Protein AF-Q6ATZ0-F1 (afdb_monomer)

InterPro domains:
  IPR002925 Dienelactone hydrolase [PF01738] (76-285)
  IPR029058 Alpha/Beta hydrolase fold [G3DSA:3.40.50.1820] (69-285)
  IPR029058 Alpha/Beta hydrolase fold [SSF53474] (69-285)

pLDDT: mean 86.51, std 21.15, range [33.97, 98.88]

Nearest PDB structures (foldseek):
  6sbn-assembly1_A  TM=6.209E-01  e=1.182E-07  Halopseudomonas aestusnigri
  6scd-assembly2_B  TM=6.614E-01  e=5.678E-07  Halopseudomonas aestusnigri
  7ecb-assembly1_A  TM=5.964E-01  e=9.288E-08  uncultured bacterium
  7ec8-assembly2_B  TM=5.639E-01  e=2.923E-07  uncultured bacterium
  7vpb-assembly1_B  TM=5.726E-01  e=1.171E-06  unclassified Marinobacter

Organism: Oryza sativa subsp. japonica (NCBI:txid39947)

Structure (mmCIF, N/CA/C/O backbone):
data_AF-Q6ATZ0-F1
#
_entry.id   AF-Q6ATZ0-F1
#
loop_
_atom_site.group_PDB
_atom_site.id
_atom_site.type_symbol
_atom_site.label_atom_id
_atom_site.label_alt_id
_atom_site.label_comp_id
_atom_site.label_asym_id
_atom_site.label_entity_id
_atom_site.label_seq_id
_atom_site.pdbx_PDB_ins_code
_atom_site.Cartn_x
_atom_site.Cartn_y
_atom_site.Cartn_z
_atom_site.occupancy
_atom_site.B_iso_or_equiv
_atom_site.auth_seq_id
_atom_site.auth_comp_id
_atom_site.auth_asym_id
_atom_site.auth_atom_id
_atom_site.pdbx_PDB_model_num
ATOM 1 N N . MET A 1 1 ? 23.023 13.890 37.458 1.00 42.91 1 MET A N 1
ATOM 2 C CA . MET A 1 1 ? 22.476 12.530 37.257 1.00 42.91 1 MET A CA 1
ATOM 3 C C . MET A 1 1 ? 22.015 12.477 35.811 1.00 42.91 1 MET A C 1
ATOM 5 O O . MET A 1 1 ? 21.087 13.188 35.472 1.00 42.91 1 MET A O 1
ATOM 9 N N . LEU A 1 2 ? 22.885 12.044 34.894 1.00 36.59 2 LEU A N 1
ATOM 10 C CA . LEU A 1 2 ? 22.946 10.661 34.392 1.00 36.59 2 LEU A CA 1
ATOM 11 C C . LEU A 1 2 ? 21.581 10.199 33.847 1.00 36.59 2 LEU A C 1
ATOM 13 O O . LEU A 1 2 ? 20.639 10.163 34.617 1.00 36.59 2 LEU A O 1
ATOM 17 N N . VAL A 1 3 ? 21.394 9.748 32.607 1.00 34.06 3 VAL A N 1
ATOM 18 C CA . VAL A 1 3 ? 22.249 9.502 31.431 1.00 34.06 3 VAL A CA 1
ATOM 19 C C . VAL A 1 3 ? 21.317 8.803 30.407 1.00 34.06 3 VAL A C 1
ATOM 21 O O . VAL A 1 3 ? 20.322 8.215 30.826 1.00 34.06 3 VAL A O 1
ATOM 24 N N . ARG A 1 4 ? 21.711 8.768 29.120 1.00 36.56 4 ARG A N 1
ATOM 25 C CA . ARG A 1 4 ? 21.215 7.878 28.031 1.00 36.56 4 ARG A CA 1
ATOM 26 C C . ARG A 1 4 ? 19.850 8.234 27.410 1.00 36.56 4 ARG A C 1
ATOM 28 O O . ARG A 1 4 ? 18.935 8.634 28.102 1.00 36.56 4 ARG A O 1
ATOM 35 N N . CYS A 1 5 ? 19.630 8.077 26.106 1.00 37.62 5 CYS A N 1
ATOM 36 C CA . CYS A 1 5 ? 20.401 7.369 25.083 1.00 37.62 5 CYS A CA 1
ATOM 37 C C . CYS A 1 5 ? 20.018 7.909 23.698 1.00 37.62 5 CYS A C 1
ATOM 39 O O . CYS A 1 5 ? 18.834 8.060 23.411 1.00 37.62 5 CYS A O 1
ATOM 41 N N . LEU A 1 6 ? 21.018 8.136 22.842 1.00 34.84 6 LEU A N 1
ATOM 42 C CA . LEU A 1 6 ? 20.832 8.210 21.396 1.00 34.84 6 LEU A CA 1
ATOM 43 C C . LEU A 1 6 ? 20.387 6.834 20.878 1.00 34.84 6 LEU A C 1
ATOM 45 O O . LEU A 1 6 ? 21.006 5.828 21.228 1.00 34.84 6 LEU A O 1
ATOM 49 N N . LEU A 1 7 ? 19.378 6.801 20.007 1.00 38.34 7 LEU A N 1
ATOM 50 C CA . LEU A 1 7 ? 19.129 5.670 19.116 1.00 38.34 7 LEU A CA 1
ATOM 51 C C . LEU A 1 7 ? 19.449 6.123 17.688 1.00 38.34 7 LEU A C 1
ATOM 53 O O . LEU A 1 7 ? 18.803 7.011 17.138 1.00 38.34 7 LEU A O 1
ATOM 57 N N . VAL A 1 8 ? 20.506 5.535 17.135 1.00 39.41 8 VAL A N 1
ATOM 58 C CA . VAL A 1 8 ? 20.942 5.683 15.746 1.00 39.41 8 VAL A CA 1
ATOM 59 C C . VAL A 1 8 ? 20.087 4.749 14.891 1.00 39.41 8 VAL A C 1
ATOM 61 O O . VAL A 1 8 ? 20.048 3.546 15.144 1.00 39.41 8 VAL A O 1
ATOM 64 N N . VAL A 1 9 ? 19.407 5.303 13.887 1.00 41.12 9 VAL A N 1
ATOM 65 C CA . VAL A 1 9 ? 18.692 4.548 12.850 1.00 41.12 9 VAL A CA 1
ATOM 66 C C . VAL A 1 9 ? 19.713 4.090 11.808 1.00 41.12 9 VAL A C 1
ATOM 68 O O . VAL A 1 9 ? 20.321 4.912 11.126 1.00 41.12 9 VAL A O 1
ATOM 71 N N . ALA A 1 10 ? 19.912 2.778 11.696 1.00 36.34 10 ALA A N 1
ATOM 72 C CA . ALA A 1 10 ? 20.643 2.158 10.597 1.00 36.34 10 ALA A CA 1
ATOM 73 C C . ALA A 1 10 ? 19.653 1.841 9.465 1.00 36.34 10 ALA A C 1
ATOM 75 O O . ALA A 1 10 ? 18.786 0.983 9.623 1.00 36.34 10 ALA A O 1
ATOM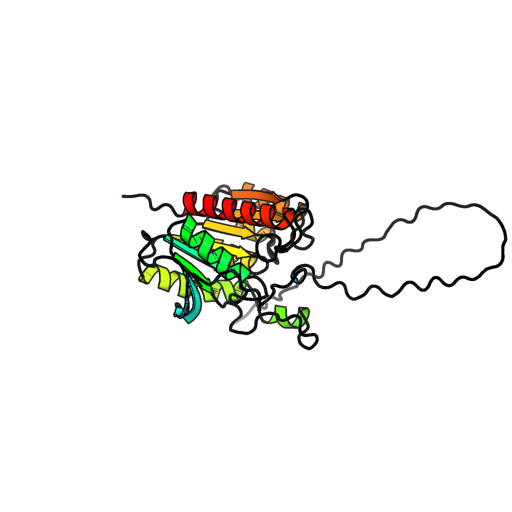 76 N N . LEU A 1 11 ? 19.774 2.547 8.337 1.00 39.78 11 LEU A N 1
ATOM 77 C CA . LEU A 1 11 ? 19.071 2.220 7.097 1.00 39.78 11 LEU A CA 1
ATOM 78 C C . LEU A 1 11 ? 19.867 1.143 6.346 1.00 39.78 11 LEU A C 1
ATOM 80 O O . LEU A 1 11 ? 21.070 1.287 6.123 1.00 39.78 11 LEU A O 1
ATOM 84 N N . ALA A 1 12 ? 19.185 0.062 5.980 1.00 38.03 12 ALA A N 1
ATOM 85 C CA . ALA A 1 12 ? 19.738 -1.070 5.257 1.00 38.03 12 ALA A CA 1
ATOM 86 C C . ALA A 1 12 ? 20.085 -0.704 3.804 1.00 38.03 12 ALA A C 1
ATOM 88 O O . ALA A 1 12 ? 19.237 -0.227 3.055 1.00 38.03 12 ALA A O 1
ATOM 89 N N . ALA A 1 13 ? 21.318 -1.005 3.395 1.00 36.94 13 ALA A N 1
ATOM 90 C CA . ALA A 1 13 ? 21.697 -1.153 1.997 1.00 36.94 13 ALA A CA 1
ATOM 91 C C . ALA A 1 13 ? 21.810 -2.656 1.703 1.00 36.94 13 ALA A C 1
ATOM 93 O O . ALA A 1 13 ? 22.797 -3.293 2.070 1.00 36.94 13 ALA A O 1
ATOM 94 N N . VAL A 1 14 ? 20.790 -3.233 1.068 1.00 38.25 14 VAL A N 1
ATOM 95 C CA . VAL A 1 14 ? 20.878 -4.565 0.455 1.00 38.25 14 VAL A CA 1
ATOM 96 C C . VAL A 1 14 ? 21.073 -4.349 -1.040 1.00 38.25 14 VAL A C 1
ATOM 98 O O . VAL A 1 14 ? 20.122 -4.121 -1.779 1.00 38.25 14 VAL A O 1
ATOM 101 N N . VAL A 1 15 ? 22.331 -4.386 -1.479 1.00 39.38 15 VAL A N 1
ATOM 102 C CA . VAL A 1 15 ? 22.685 -4.511 -2.897 1.00 39.38 15 VAL A CA 1
ATOM 103 C C . VAL A 1 15 ? 22.732 -6.003 -3.207 1.00 39.38 15 VAL A C 1
ATOM 105 O O . VAL A 1 15 ? 23.629 -6.714 -2.754 1.00 39.38 15 VAL A O 1
ATOM 108 N N . ALA A 1 16 ? 21.742 -6.490 -3.952 1.00 39.41 16 ALA A N 1
ATOM 109 C CA . ALA A 1 16 ? 21.724 -7.851 -4.464 1.00 39.41 16 ALA A CA 1
ATOM 110 C C . ALA A 1 16 ? 22.787 -8.007 -5.566 1.00 39.41 16 ALA A C 1
ATOM 112 O O . ALA A 1 16 ? 22.701 -7.403 -6.634 1.00 39.41 16 ALA A O 1
ATOM 113 N N . ALA A 1 17 ? 23.797 -8.834 -5.299 1.00 36.03 17 ALA A N 1
ATOM 114 C CA . ALA A 1 17 ? 24.760 -9.291 -6.288 1.00 36.03 17 ALA A CA 1
ATOM 115 C C . ALA A 1 17 ? 24.149 -10.439 -7.108 1.00 36.03 17 ALA A C 1
ATOM 117 O O . ALA A 1 17 ? 24.046 -11.566 -6.627 1.00 36.03 17 ALA A O 1
ATOM 118 N N . ALA A 1 18 ? 23.771 -10.170 -8.358 1.00 40.91 18 ALA A N 1
ATOM 119 C CA . ALA A 1 18 ? 23.463 -11.205 -9.342 1.00 40.91 18 ALA A CA 1
ATOM 120 C C . ALA A 1 18 ? 24.694 -11.441 -10.232 1.00 40.91 18 ALA A C 1
ATOM 122 O O . ALA A 1 18 ? 24.890 -10.786 -11.253 1.00 40.91 18 ALA A O 1
ATOM 123 N N . ALA A 1 19 ? 25.553 -12.379 -9.826 1.00 42.28 19 ALA A N 1
ATOM 124 C CA . ALA A 1 19 ? 26.619 -12.905 -10.672 1.00 42.28 19 ALA A CA 1
ATOM 125 C C . ALA A 1 19 ? 26.037 -13.974 -11.613 1.00 42.28 19 ALA A C 1
ATOM 127 O O . ALA A 1 19 ? 25.757 -15.103 -11.204 1.00 42.28 19 ALA A O 1
ATOM 128 N N . GLY A 1 20 ? 25.846 -13.607 -12.881 1.00 39.12 20 GLY A N 1
ATOM 129 C CA . GLY A 1 20 ? 25.493 -14.535 -13.951 1.00 39.12 20 GLY A CA 1
ATOM 130 C C . GLY A 1 20 ? 26.618 -15.540 -14.208 1.00 39.12 20 GLY A C 1
ATOM 131 O O . GLY A 1 20 ? 27.759 -15.169 -14.482 1.00 39.12 20 GLY A O 1
ATOM 132 N N . ARG A 1 21 ? 26.285 -16.831 -14.126 1.00 38.22 21 ARG A N 1
ATOM 133 C CA . ARG A 1 21 ? 27.141 -17.948 -14.539 1.00 38.22 21 ARG A CA 1
ATOM 134 C C . ARG A 1 21 ? 27.220 -17.976 -16.069 1.00 38.22 21 ARG A C 1
ATOM 136 O O . ARG A 1 21 ? 26.228 -18.301 -16.714 1.00 38.22 21 ARG A O 1
ATOM 143 N N . LEU A 1 22 ? 28.390 -17.697 -16.646 1.00 38.16 22 LEU A N 1
ATOM 144 C CA . LEU A 1 22 ? 28.695 -18.098 -18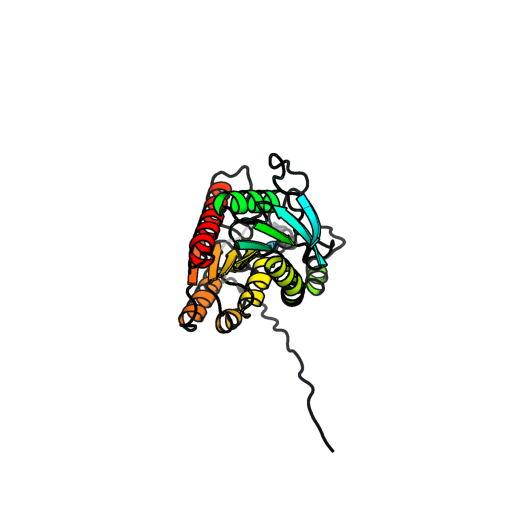.022 1.00 38.16 22 LEU A CA 1
ATOM 145 C C . LEU A 1 22 ? 29.304 -19.503 -18.009 1.00 38.16 22 LEU A C 1
ATOM 147 O O . LEU A 1 22 ? 30.339 -19.747 -17.388 1.00 38.16 22 LEU A O 1
ATOM 151 N N . ALA A 1 23 ? 28.631 -20.420 -18.698 1.00 43.09 23 ALA A N 1
ATOM 152 C CA . ALA A 1 23 ? 29.114 -21.759 -18.977 1.00 43.09 23 ALA A CA 1
ATOM 153 C C . ALA A 1 23 ? 30.332 -21.709 -19.916 1.00 43.09 23 ALA A C 1
ATOM 155 O O . ALA A 1 23 ? 30.350 -20.988 -20.913 1.00 43.09 23 ALA A O 1
ATOM 156 N N . LEU A 1 24 ? 31.348 -22.500 -19.571 1.00 33.97 24 LEU A N 1
ATOM 157 C CA . LEU A 1 24 ? 32.542 -22.752 -20.367 1.00 33.97 24 LEU A CA 1
ATOM 158 C C . LEU A 1 24 ? 32.201 -23.682 -21.538 1.00 33.97 24 LEU A C 1
ATOM 160 O O . LEU A 1 24 ? 31.756 -24.805 -21.318 1.00 33.97 24 LEU A O 1
ATOM 164 N N . ALA A 1 25 ? 32.510 -23.256 -22.761 1.00 40.47 25 ALA A N 1
ATOM 165 C CA . ALA A 1 25 ? 32.714 -24.146 -23.898 1.00 40.47 25 ALA A CA 1
ATOM 166 C C . ALA A 1 25 ? 34.023 -23.748 -24.600 1.00 40.47 25 ALA A C 1
ATOM 168 O O . ALA A 1 25 ? 34.181 -22.619 -25.063 1.00 40.47 25 ALA A O 1
ATOM 169 N N . LYS A 1 26 ? 34.985 -24.675 -24.611 1.00 35.84 26 LYS A N 1
ATOM 170 C CA . LYS A 1 26 ? 36.197 -24.647 -25.440 1.00 35.84 26 LYS A CA 1
ATOM 171 C C . LYS A 1 26 ? 35.850 -25.277 -26.787 1.00 35.84 26 LYS A C 1
ATOM 173 O O . LYS A 1 26 ? 35.399 -26.413 -26.765 1.00 35.84 26 LYS A O 1
ATOM 178 N N . GLU A 1 27 ? 36.186 -24.629 -27.903 1.00 37.84 27 GLU A N 1
ATOM 179 C CA . GLU A 1 27 ? 36.942 -25.283 -28.985 1.00 37.84 27 GLU A CA 1
ATOM 180 C C . GLU A 1 27 ? 37.500 -24.306 -30.034 1.00 37.84 27 GLU A C 1
ATOM 182 O O . GLU A 1 27 ? 36.978 -23.220 -30.267 1.00 37.84 27 GLU A O 1
ATOM 187 N N . ASN A 1 28 ? 38.631 -24.731 -30.602 1.00 36.12 28 ASN A N 1
ATOM 188 C CA . ASN A 1 28 ? 39.526 -24.078 -31.558 1.00 36.12 28 ASN A CA 1
ATOM 189 C C . ASN A 1 28 ? 38.872 -23.716 -32.904 1.00 36.12 28 ASN A C 1
ATOM 191 O O . ASN A 1 28 ? 38.191 -24.553 -33.483 1.00 36.12 28 ASN A O 1
ATOM 195 N N . ASN A 1 29 ? 39.241 -22.581 -33.512 1.00 43.19 29 ASN A N 1
ATOM 196 C CA . ASN A 1 29 ? 40.199 -22.515 -34.636 1.00 43.19 29 ASN A CA 1
ATOM 197 C C . ASN A 1 29 ? 40.281 -21.103 -35.243 1.00 43.19 29 ASN A C 1
ATOM 199 O O . ASN A 1 29 ? 39.363 -20.298 -35.135 1.00 43.19 29 ASN A O 1
ATOM 203 N N . GLY A 1 30 ? 41.432 -20.808 -35.850 1.00 36.44 30 GLY A N 1
ATOM 204 C CA . GLY A 1 30 ? 41.875 -19.474 -36.253 1.00 36.44 30 GLY A CA 1
ATOM 205 C C . GLY A 1 30 ? 40.999 -18.732 -37.267 1.00 36.44 30 GLY A C 1
ATOM 206 O O . GLY A 1 30 ? 40.354 -19.319 -38.127 1.00 36.44 30 GLY A O 1
ATOM 207 N N . GLY A 1 31 ? 41.056 -17.402 -37.213 1.00 38.25 31 GLY A N 1
ATOM 208 C CA . GLY A 1 31 ? 40.428 -16.543 -38.214 1.00 38.25 31 GLY A CA 1
ATOM 209 C C . GLY A 1 31 ? 40.390 -15.084 -37.781 1.00 38.25 31 GLY A C 1
ATOM 210 O O . GLY A 1 31 ? 39.831 -14.748 -36.747 1.00 38.25 31 GLY A O 1
ATOM 211 N N . ARG A 1 32 ? 41.025 -14.213 -38.564 1.00 34.66 32 ARG A N 1
ATOM 212 C CA . ARG A 1 32 ? 41.116 -12.759 -38.359 1.00 34.66 32 ARG A CA 1
ATOM 213 C C . ARG A 1 32 ? 39.724 -12.114 -38.352 1.00 34.66 32 ARG A C 1
ATOM 215 O O . ARG A 1 32 ? 38.930 -12.393 -39.241 1.00 34.66 32 ARG A O 1
ATOM 222 N N . GLY A 1 33 ? 39.486 -11.171 -37.440 1.00 39.16 33 GLY A N 1
ATOM 223 C CA . GLY A 1 33 ? 38.319 -10.283 -37.499 1.00 39.16 33 GLY A CA 1
ATOM 224 C C . GLY A 1 33 ? 37.959 -9.684 -36.144 1.00 39.16 33 GLY A C 1
ATOM 225 O O . GLY A 1 33 ? 37.121 -10.220 -35.429 1.00 39.16 33 GLY A O 1
ATOM 226 N N . ARG A 1 34 ? 38.599 -8.570 -35.771 1.00 34.47 34 ARG A N 1
ATOM 227 C CA . ARG A 1 34 ? 38.276 -7.813 -34.554 1.00 34.47 34 ARG A CA 1
ATOM 228 C C . ARG A 1 34 ? 36.980 -7.0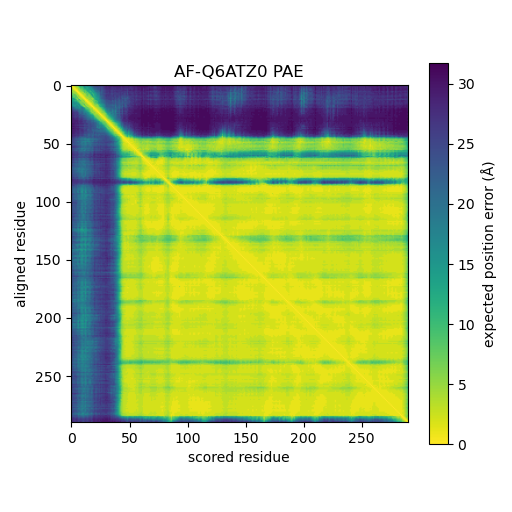26 -34.776 1.00 34.47 34 ARG A C 1
ATOM 230 O O . ARG A 1 34 ? 37.033 -5.869 -35.172 1.00 34.47 34 ARG A O 1
ATOM 237 N N . TRP A 1 35 ? 35.834 -7.641 -34.509 1.00 37.41 35 TRP A N 1
ATOM 238 C CA . TRP A 1 35 ? 34.573 -6.920 -34.341 1.00 37.41 35 TRP A CA 1
ATOM 239 C C . TRP A 1 35 ? 34.435 -6.532 -32.867 1.00 37.41 35 TRP A C 1
ATOM 241 O O . TRP A 1 35 ? 34.138 -7.369 -32.017 1.00 37.41 35 TRP A O 1
ATOM 251 N N . GLN A 1 36 ? 34.708 -5.265 -32.544 1.00 41.75 36 GLN A N 1
ATOM 252 C CA . GLN A 1 36 ? 34.272 -4.690 -31.272 1.00 41.75 36 GLN A CA 1
ATOM 253 C C . GLN A 1 36 ? 32.752 -4.549 -31.335 1.00 41.75 36 GLN A C 1
ATOM 255 O O . GLN A 1 36 ? 32.232 -3.641 -31.979 1.00 41.75 36 GLN A O 1
ATOM 260 N N . VAL A 1 37 ? 32.043 -5.474 -30.688 1.00 44.84 37 VAL A N 1
ATOM 261 C CA . VAL A 1 37 ? 30.613 -5.328 -30.426 1.00 44.84 37 VAL A CA 1
ATOM 262 C C . VAL A 1 37 ? 30.474 -4.193 -29.417 1.00 44.84 37 VAL A C 1
ATOM 264 O O . VAL A 1 37 ? 30.828 -4.333 -28.247 1.00 44.84 37 VAL A O 1
ATOM 267 N N . TYR A 1 38 ? 30.042 -3.035 -29.902 1.00 39.72 38 TYR A N 1
ATOM 268 C CA . TYR A 1 38 ? 29.705 -1.895 -29.065 1.00 39.72 38 TYR A CA 1
ATOM 269 C C . TYR A 1 38 ? 28.370 -2.217 -28.385 1.00 39.72 38 TYR A C 1
ATOM 271 O O . TYR A 1 38 ? 27.308 -1.996 -28.961 1.00 39.72 38 TYR A O 1
ATOM 279 N N . SER A 1 39 ? 28.412 -2.807 -27.191 1.00 41.47 39 SER A N 1
ATOM 280 C CA . SER A 1 39 ? 27.220 -2.871 -26.345 1.00 41.47 39 SER A CA 1
ATOM 281 C C . SER A 1 39 ? 26.939 -1.454 -25.844 1.00 41.47 39 SER A C 1
ATOM 283 O O . SER A 1 39 ? 27.809 -0.886 -25.177 1.00 41.47 39 SER A O 1
ATOM 285 N N . PRO A 1 40 ? 25.779 -0.847 -26.151 1.00 45.34 40 PRO A N 1
ATOM 286 C CA . PRO A 1 40 ? 25.406 0.401 -25.505 1.00 45.34 40 PRO A CA 1
ATOM 287 C C . PRO A 1 40 ? 25.361 0.158 -23.991 1.00 45.34 40 PRO A C 1
ATOM 289 O O . PRO A 1 40 ? 24.877 -0.883 -23.541 1.00 45.34 40 PRO A O 1
ATOM 292 N N . ALA A 1 41 ? 25.909 1.091 -23.208 1.00 41.44 41 ALA A N 1
ATOM 293 C CA . ALA A 1 41 ? 25.747 1.069 -21.759 1.00 41.44 41 ALA A CA 1
ATOM 294 C C . ALA A 1 41 ? 24.245 0.942 -21.437 1.00 41.44 41 ALA A C 1
ATOM 296 O O . ALA A 1 41 ? 23.444 1.582 -22.128 1.00 41.44 41 ALA A O 1
ATOM 297 N N . PRO A 1 42 ? 23.843 0.126 -20.445 1.00 40.38 42 PRO A N 1
ATOM 298 C CA . PRO A 1 42 ? 22.442 0.039 -20.064 1.00 40.38 42 PRO A CA 1
ATOM 299 C C . PRO A 1 42 ? 21.954 1.452 -19.737 1.00 40.38 42 PRO A C 1
ATOM 301 O O . PRO A 1 42 ? 22.537 2.135 -18.893 1.00 40.38 42 PRO A O 1
ATOM 304 N N . SER A 1 43 ? 20.921 1.913 -20.449 1.00 42.81 43 SER A N 1
ATOM 305 C CA . SER A 1 43 ? 20.199 3.127 -20.072 1.00 42.81 43 SER A CA 1
ATOM 306 C C . SER A 1 43 ? 19.812 3.002 -18.598 1.00 42.81 43 SER A C 1
ATOM 308 O O . SER A 1 43 ? 19.431 1.891 -18.210 1.00 42.81 43 SER A O 1
ATOM 310 N N . PRO A 1 44 ? 19.879 4.073 -17.786 1.00 55.22 44 PRO A N 1
ATOM 311 C CA . PRO A 1 44 ? 19.414 4.018 -16.405 1.00 55.22 44 PRO A CA 1
ATOM 312 C C . PRO A 1 44 ? 18.012 3.409 -16.403 1.00 55.22 44 PRO A C 1
ATOM 314 O O . PRO A 1 44 ? 17.098 3.969 -17.013 1.00 55.22 44 PRO A O 1
ATOM 317 N N . GLN A 1 45 ? 17.867 2.205 -15.844 1.00 65.38 45 GLN A N 1
ATOM 318 C CA . GLN A 1 45 ? 16.572 1.541 -15.806 1.00 65.38 45 GLN A CA 1
ATOM 319 C C . GLN A 1 45 ? 15.668 2.414 -14.945 1.00 65.38 45 GLN A C 1
ATOM 321 O O . GLN A 1 45 ? 15.968 2.667 -13.779 1.00 65.38 45 GLN A O 1
ATOM 326 N N . LYS A 1 46 ? 14.604 2.938 -15.558 1.00 79.38 46 LYS A N 1
ATOM 327 C CA . LYS A 1 46 ? 13.598 3.730 -14.861 1.00 79.38 46 LYS A CA 1
ATOM 328 C C . LYS A 1 46 ? 13.083 2.898 -13.684 1.00 79.38 46 LYS A C 1
ATOM 330 O O . LYS A 1 46 ? 12.812 1.713 -13.856 1.00 79.38 46 LYS A O 1
ATOM 335 N N . HIS A 1 47 ? 12.972 3.500 -12.502 1.00 87.94 47 HIS A N 1
ATOM 336 C CA . HIS A 1 47 ? 12.468 2.799 -11.323 1.00 87.94 47 HIS A CA 1
ATOM 337 C C . HIS A 1 47 ? 11.095 2.160 -11.641 1.00 87.94 47 HIS A C 1
ATOM 339 O O . HIS A 1 47 ? 10.228 2.881 -12.143 1.00 87.94 47 HIS A O 1
ATOM 345 N N . PRO A 1 48 ? 10.847 0.867 -11.346 1.00 88.62 48 PRO A N 1
ATOM 346 C CA . PRO A 1 48 ? 9.635 0.173 -11.806 1.00 88.62 48 PRO A CA 1
ATOM 347 C C . PRO A 1 48 ? 8.311 0.822 -11.360 1.00 88.62 48 PRO A C 1
ATOM 349 O O . PRO A 1 48 ? 7.328 0.823 -12.097 1.00 88.62 48 PRO A O 1
ATOM 352 N N . CYS A 1 49 ? 8.278 1.493 -10.199 1.00 92.44 49 CYS A N 1
ATOM 353 C CA . CYS A 1 49 ? 7.107 2.292 -9.795 1.00 92.44 49 CYS A CA 1
ATOM 354 C C . CYS A 1 49 ? 6.733 3.438 -10.754 1.00 92.44 49 CYS A C 1
ATOM 356 O O . CYS A 1 49 ? 5.647 3.996 -10.625 1.00 92.44 49 CYS A O 1
ATOM 358 N N . LEU A 1 50 ? 7.617 3.810 -11.680 1.00 93.56 50 LEU A N 1
ATOM 359 C CA . LEU A 1 50 ? 7.428 4.891 -12.647 1.00 93.56 50 LEU A CA 1
ATOM 360 C C . LEU A 1 50 ? 7.091 4.362 -14.053 1.00 93.56 50 LEU A C 1
ATOM 362 O O . LEU A 1 50 ? 6.952 5.141 -14.998 1.00 93.56 50 LEU A O 1
ATOM 366 N N . GLU A 1 51 ? 6.984 3.045 -14.238 1.00 90.94 51 GLU A N 1
ATOM 367 C CA . GLU A 1 51 ? 6.621 2.436 -15.523 1.00 90.94 51 GLU A CA 1
ATOM 368 C C . GLU A 1 51 ? 5.161 2.696 -15.868 1.00 90.94 51 GLU A C 1
ATOM 370 O O . GLU A 1 51 ? 4.299 2.442 -15.040 1.00 90.94 51 GLU A O 1
ATOM 375 N N . ASN A 1 52 ? 4.863 3.154 -17.084 1.00 92.00 52 ASN A N 1
ATOM 376 C CA . ASN A 1 52 ? 3.510 3.529 -17.517 1.00 92.00 52 ASN A CA 1
ATOM 377 C C . ASN A 1 52 ? 2.879 4.664 -16.666 1.00 92.00 52 ASN A C 1
ATOM 379 O O . ASN A 1 52 ? 1.883 4.450 -15.972 1.00 92.00 52 ASN A O 1
ATOM 383 N N . PRO A 1 53 ? 3.467 5.880 -16.654 1.00 93.69 53 PRO A N 1
ATOM 384 C CA . PRO A 1 53 ? 2.878 7.032 -15.968 1.00 93.69 53 PRO A CA 1
ATOM 385 C C . PRO A 1 53 ? 1.450 7.321 -16.463 1.00 93.69 53 PRO A C 1
ATOM 387 O O . PRO A 1 53 ? 1.143 7.090 -17.637 1.00 93.69 53 PRO A O 1
ATOM 390 N N . PRO A 1 54 ? 0.559 7.854 -15.609 1.00 93.56 54 PRO A N 1
ATOM 391 C CA . PRO A 1 54 ? -0.777 8.230 -16.039 1.00 93.56 54 PRO A CA 1
ATOM 392 C C . PRO A 1 54 ? -0.713 9.345 -17.089 1.00 93.56 54 PRO A C 1
ATOM 394 O O . PRO A 1 54 ? 0.022 10.322 -16.950 1.00 93.56 54 PRO A O 1
ATOM 397 N N . ASN A 1 55 ? -1.549 9.243 -18.122 1.00 92.31 55 ASN A N 1
ATOM 398 C CA . ASN A 1 55 ? -1.779 10.360 -19.025 1.00 92.31 55 ASN A CA 1
ATOM 399 C C . ASN A 1 55 ? -2.661 11.401 -18.315 1.00 92.31 55 ASN A C 1
ATOM 401 O O . ASN A 1 55 ? -3.878 11.248 -18.226 1.00 92.31 55 ASN A O 1
ATOM 405 N N . MET A 1 56 ? -2.043 12.479 -17.829 1.00 92.31 56 MET A N 1
ATOM 406 C CA . MET A 1 56 ? -2.729 13.559 -17.104 1.00 92.31 56 MET A CA 1
ATOM 407 C C . MET A 1 56 ? -3.700 14.375 -17.977 1.00 92.31 56 MET A C 1
ATOM 409 O O . MET A 1 56 ? -4.463 15.177 -17.451 1.00 92.31 56 MET A O 1
ATOM 413 N N . THR A 1 57 ? -3.692 14.160 -19.297 1.00 90.00 57 THR A N 1
ATOM 414 C CA . THR A 1 57 ? -4.612 14.781 -20.268 1.00 90.00 57 THR A CA 1
ATOM 415 C C . THR A 1 57 ? -5.666 13.804 -20.803 1.00 90.00 57 THR A C 1
ATOM 417 O O . THR A 1 57 ? -6.445 14.150 -21.690 1.00 90.00 57 THR A O 1
ATOM 420 N N . GLU A 1 58 ? -5.694 12.568 -20.292 1.00 88.88 58 GLU A N 1
ATOM 421 C CA . GLU A 1 58 ? -6.644 11.539 -20.715 1.00 88.88 58 GLU A CA 1
ATOM 422 C C . GLU A 1 58 ? -8.082 11.951 -20.384 1.00 88.88 58 GLU A C 1
ATOM 424 O O . GLU A 1 58 ? -8.434 12.146 -19.221 1.00 88.88 58 GLU A O 1
ATOM 429 N N . ASN A 1 59 ? -8.939 12.024 -21.405 1.00 85.38 59 ASN A N 1
ATOM 430 C CA . ASN A 1 59 ? -10.372 12.177 -21.193 1.00 85.38 59 ASN A CA 1
ATOM 431 C C . ASN A 1 59 ? -10.982 10.820 -20.823 1.00 85.38 59 ASN A C 1
ATOM 433 O O . ASN A 1 59 ? -11.145 9.934 -21.662 1.00 85.38 59 ASN A O 1
ATOM 437 N N . THR A 1 60 ? -11.349 10.673 -19.557 1.00 82.62 60 THR A N 1
ATOM 438 C CA . THR A 1 60 ? -11.908 9.442 -18.996 1.00 82.62 60 THR A CA 1
ATOM 439 C C . THR A 1 60 ? -13.422 9.301 -19.158 1.00 82.62 60 THR A C 1
ATOM 441 O O . THR A 1 60 ? -13.967 8.277 -18.729 1.00 82.62 60 THR A O 1
ATOM 444 N N . GLY A 1 61 ? -14.088 10.254 -19.822 1.00 79.69 61 GLY A N 1
ATOM 445 C CA . GLY A 1 61 ? -15.547 10.312 -19.966 1.00 79.69 61 GLY A CA 1
ATOM 446 C C . GLY A 1 61 ? -16.240 11.216 -18.940 1.00 79.69 61 GLY A C 1
ATOM 447 O O . GLY A 1 61 ? -17.453 11.119 -18.784 1.00 79.69 61 GLY A O 1
ATOM 448 N N . GLY A 1 62 ? -15.477 12.082 -18.267 1.00 86.31 62 GLY A N 1
ATOM 449 C CA . GLY A 1 62 ? -15.948 12.950 -17.189 1.00 86.31 62 GLY A CA 1
ATOM 450 C C . GLY A 1 62 ? -15.688 12.376 -15.795 1.00 86.31 62 GLY A C 1
ATOM 451 O O . GLY A 1 62 ? -15.426 11.185 -15.629 1.00 86.31 62 GLY A O 1
ATOM 452 N N . GLU A 1 63 ? -15.747 13.262 -14.808 1.00 92.31 63 GLU A N 1
ATOM 453 C CA . GLU A 1 63 ? -15.645 12.967 -13.378 1.00 92.31 63 GLU A CA 1
ATOM 454 C C . GLU A 1 63 ? -17.055 13.058 -12.776 1.00 92.31 63 GLU A C 1
ATOM 456 O O . GLU A 1 63 ? -17.788 14.004 -13.070 1.00 92.31 63 GLU A O 1
ATOM 461 N N . ALA A 1 64 ? -17.471 12.059 -11.991 1.00 94.69 64 ALA A N 1
ATOM 462 C CA . ALA A 1 64 ? -18.774 12.084 -11.312 1.00 94.69 64 ALA A CA 1
ATOM 463 C C . ALA A 1 64 ? -18.737 12.848 -9.978 1.00 94.69 64 ALA A C 1
ATOM 465 O O . ALA A 1 64 ? -19.786 13.212 -9.444 1.00 94.69 64 ALA A O 1
ATOM 466 N N . GLY A 1 65 ? -17.539 13.022 -9.424 1.00 95.31 65 GLY A N 1
ATOM 467 C CA . GLY A 1 65 ? -17.265 13.767 -8.207 1.00 95.31 65 GLY A CA 1
ATOM 468 C C . GLY A 1 65 ? -16.645 15.134 -8.470 1.00 95.31 65 GLY A C 1
ATOM 469 O O . GLY A 1 65 ? -16.485 15.560 -9.609 1.00 95.31 65 GLY A O 1
ATOM 470 N N . ASP A 1 66 ? -16.238 15.789 -7.387 1.00 96.25 66 ASP A N 1
ATOM 471 C CA . ASP A 1 66 ? -15.673 17.135 -7.396 1.00 96.25 66 ASP A CA 1
ATOM 472 C C . ASP A 1 66 ? -14.405 17.211 -6.541 1.00 96.25 66 ASP A C 1
ATOM 474 O O . ASP A 1 66 ? -14.209 16.443 -5.592 1.00 96.25 66 ASP A O 1
ATOM 478 N N . VAL A 1 67 ? -13.546 18.190 -6.832 1.00 96.81 67 VAL A N 1
ATOM 479 C CA . VAL A 1 67 ? -12.447 18.546 -5.928 1.00 96.81 67 VAL A CA 1
ATOM 480 C C . VAL A 1 67 ? -13.003 19.373 -4.770 1.00 96.81 67 VAL A C 1
ATOM 482 O O . VAL A 1 67 ? -13.551 20.455 -4.962 1.00 96.81 67 VAL A O 1
ATOM 485 N N . VAL A 1 68 ? -12.845 18.863 -3.550 1.00 96.31 68 VAL A N 1
ATOM 486 C CA . VAL A 1 68 ? -13.207 19.538 -2.304 1.00 96.31 68 VAL A CA 1
ATOM 487 C C . VAL A 1 68 ? -11.950 20.048 -1.608 1.00 96.31 68 VAL A C 1
ATOM 489 O O . VAL A 1 68 ? -10.972 19.320 -1.430 1.00 96.31 68 VAL A O 1
ATOM 492 N N . HIS A 1 69 ? -11.979 21.308 -1.185 1.00 96.00 69 HIS A N 1
ATOM 493 C CA . HIS A 1 69 ? -10.850 21.944 -0.512 1.00 96.00 69 HIS A CA 1
ATOM 494 C C . HIS A 1 69 ? -11.017 21.893 1.011 1.00 96.00 69 HIS A C 1
ATOM 496 O O . HIS A 1 69 ? -12.107 22.117 1.539 1.00 96.00 69 HIS A O 1
ATOM 502 N N . GLY A 1 70 ? -9.923 21.618 1.727 1.00 93.44 70 GLY A N 1
ATOM 503 C CA . GLY A 1 70 ? -9.869 21.661 3.191 1.00 93.44 70 GLY A CA 1
ATOM 504 C C . GLY A 1 70 ? -10.618 20.532 3.906 1.00 93.44 70 GLY A C 1
ATOM 505 O O . GLY A 1 70 ? -10.877 20.640 5.107 1.00 93.44 70 GLY A O 1
ATOM 506 N N . TYR A 1 71 ? -10.964 19.439 3.220 1.00 94.62 71 TYR A N 1
ATOM 507 C CA . TYR A 1 71 ? -11.659 18.322 3.851 1.00 94.62 71 TYR A CA 1
ATOM 508 C C . TYR A 1 71 ? -10.693 17.525 4.729 1.00 94.62 71 TYR A C 1
ATOM 510 O O . TYR A 1 71 ? -9.740 16.925 4.242 1.00 94.62 71 TYR A O 1
ATOM 518 N N . GLY A 1 72 ? -10.873 17.605 6.051 1.00 95.44 72 GLY A N 1
ATOM 519 C CA . GLY A 1 72 ? -9.860 17.123 6.996 1.00 95.44 72 GLY A CA 1
ATOM 520 C C . GLY A 1 72 ? -8.523 17.864 6.889 1.00 95.44 72 GLY A C 1
ATOM 521 O O . GLY A 1 72 ? -7.496 17.304 7.247 1.00 95.44 72 GLY A O 1
ATOM 522 N N . GLY A 1 73 ? -8.518 19.097 6.366 1.00 96.56 73 GLY A N 1
ATOM 523 C CA . GLY A 1 73 ? -7.292 19.854 6.096 1.00 96.56 73 GLY A CA 1
ATOM 524 C C . GLY A 1 73 ? -6.590 19.498 4.781 1.00 96.56 73 GLY A C 1
ATOM 525 O O . GLY A 1 73 ? -5.516 20.030 4.522 1.00 96.56 73 GLY A O 1
ATOM 526 N N . LEU A 1 74 ? -7.187 18.642 3.946 1.00 97.75 74 LEU A N 1
ATOM 527 C CA . LEU A 1 74 ? -6.616 18.200 2.674 1.00 97.75 74 LEU A CA 1
ATOM 528 C C . LEU A 1 74 ? -7.461 18.668 1.488 1.00 97.75 74 LEU A C 1
ATOM 530 O O . LEU A 1 74 ? -8.679 18.838 1.585 1.00 97.75 74 LEU A O 1
ATOM 534 N N . GLU A 1 75 ? -6.813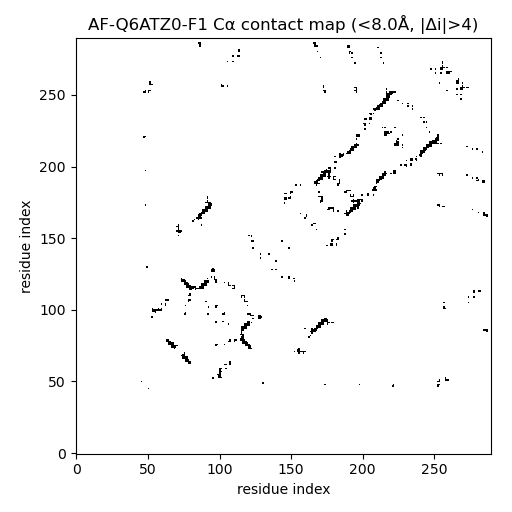 18.840 0.342 1.00 97.94 75 GLU A N 1
ATOM 535 C CA . GLU A 1 75 ? -7.514 18.810 -0.938 1.00 97.94 75 GLU A CA 1
ATOM 536 C C . GLU A 1 75 ? -7.859 17.355 -1.262 1.00 97.94 75 GLU A C 1
ATOM 538 O O . GLU A 1 75 ? -7.037 16.464 -1.067 1.00 97.94 75 GLU A O 1
ATOM 543 N N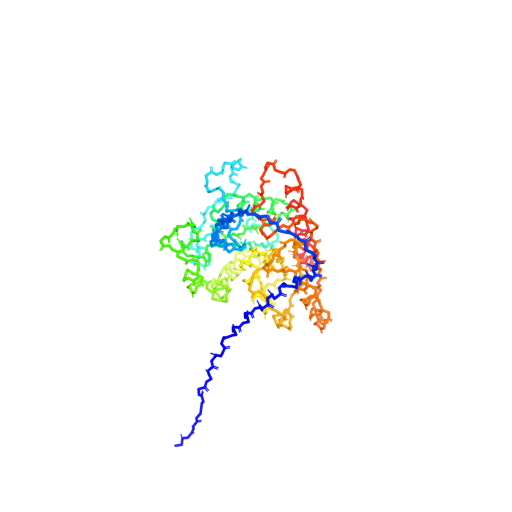 . CYS A 1 76 ? -9.087 17.086 -1.695 1.00 98.12 76 CYS A N 1
ATOM 544 C CA . CYS A 1 76 ? -9.523 15.734 -2.032 1.00 98.12 76 CYS A CA 1
ATOM 545 C C . CYS A 1 76 ? -10.346 15.765 -3.313 1.00 98.12 76 CYS A C 1
ATOM 547 O O . CYS A 1 76 ? -11.159 16.664 -3.494 1.00 98.12 76 CYS A O 1
ATOM 549 N N . TYR A 1 77 ? -10.223 14.749 -4.160 1.00 98.12 77 TYR A N 1
ATOM 550 C CA . TYR A 1 77 ? -11.314 14.410 -5.073 1.00 98.12 77 TYR A CA 1
ATOM 551 C C . TYR A 1 77 ? -12.351 13.597 -4.298 1.00 98.12 77 TYR A C 1
ATOM 553 O O . TYR A 1 77 ? -11.982 12.677 -3.569 1.00 98.12 77 TYR A O 1
ATOM 561 N N . ALA A 1 78 ? -13.628 13.938 -4.409 1.00 97.44 78 ALA A N 1
ATOM 562 C CA . ALA A 1 78 ? -14.692 13.304 -3.648 1.00 97.44 78 ALA A CA 1
ATOM 563 C C . ALA A 1 78 ? -15.887 12.958 -4.533 1.00 97.44 78 ALA A C 1
ATOM 565 O O . ALA A 1 78 ? -16.380 13.801 -5.272 1.00 97.44 78 ALA A O 1
ATOM 566 N N . THR A 1 79 ? -16.378 11.728 -4.416 1.00 97.50 79 THR A N 1
ATOM 567 C CA . THR A 1 79 ? -17.441 11.178 -5.266 1.00 97.50 79 THR A CA 1
ATOM 568 C C . THR A 1 79 ? -18.368 10.259 -4.467 1.00 97.50 79 THR A C 1
ATOM 570 O O . THR A 1 79 ? -18.031 9.790 -3.376 1.00 97.50 79 THR A O 1
ATOM 573 N N . GLY A 1 80 ? -19.571 10.022 -4.987 1.00 94.88 80 GLY A N 1
ATOM 574 C CA . GLY A 1 80 ? -20.636 9.309 -4.280 1.00 94.88 80 GLY A CA 1
ATOM 575 C C . GLY A 1 80 ? -21.389 10.165 -3.252 1.00 94.88 80 GLY A C 1
ATOM 576 O O . GLY A 1 80 ? -21.111 11.344 -3.034 1.00 94.88 80 GLY A O 1
ATOM 577 N N . SER A 1 81 ? -22.399 9.576 -2.610 1.00 87.12 81 SER A N 1
ATOM 578 C CA . SER A 1 81 ? -23.263 10.303 -1.670 1.00 87.12 81 SER A CA 1
ATOM 579 C C . SER A 1 81 ? -22.624 10.415 -0.289 1.00 87.12 81 SER A C 1
ATOM 581 O O . SER A 1 81 ? -22.397 9.404 0.356 1.00 87.12 81 SER A O 1
ATOM 583 N N . ARG A 1 82 ? -22.460 11.628 0.256 1.00 76.81 82 ARG A N 1
ATOM 584 C CA . ARG A 1 82 ? -22.057 11.818 1.671 1.00 76.81 82 ARG A CA 1
ATOM 585 C C . ARG A 1 82 ? -23.029 11.188 2.676 1.00 76.81 82 ARG A C 1
ATOM 587 O O . ARG A 1 82 ? -22.666 10.930 3.815 1.00 76.81 82 ARG A O 1
ATOM 594 N N . ARG A 1 83 ? -24.278 10.947 2.267 1.00 70.94 83 ARG A N 1
ATOM 595 C CA . ARG A 1 83 ? -25.330 10.338 3.099 1.00 70.94 83 ARG A CA 1
ATOM 596 C C . ARG A 1 83 ? -25.401 8.819 2.936 1.00 70.94 83 ARG A C 1
ATOM 598 O O . ARG A 1 83 ? -26.419 8.222 3.278 1.00 70.94 83 ARG A O 1
ATOM 605 N N . SER A 1 84 ? -24.367 8.195 2.377 1.00 63.72 84 SER A N 1
ATOM 606 C CA . SER A 1 84 ? -24.343 6.792 1.962 1.00 63.72 84 SER A CA 1
ATOM 607 C C . SER A 1 84 ? -24.272 5.786 3.113 1.00 63.72 84 SER A C 1
ATOM 609 O O . SER A 1 84 ? -23.315 5.020 3.248 1.00 63.72 84 SER A O 1
ATOM 611 N N . GLY A 1 85 ? -25.291 5.799 3.970 1.00 70.25 85 GLY A N 1
ATOM 612 C CA . GLY A 1 85 ? -25.503 4.774 4.982 1.00 70.25 85 GLY A CA 1
ATOM 613 C C . GLY A 1 85 ? -24.302 4.569 5.895 1.00 70.25 85 GLY A C 1
ATOM 614 O O . GLY A 1 85 ? -24.036 3.434 6.242 1.00 70.25 85 GLY A O 1
ATOM 615 N N . GLY A 1 86 ? -23.550 5.626 6.224 1.00 89.25 86 GLY A N 1
ATOM 616 C CA . GLY A 1 86 ? -22.449 5.581 7.187 1.00 89.25 86 GLY A CA 1
ATOM 617 C C . GLY A 1 86 ? -21.183 4.841 6.737 1.00 89.25 86 GLY A C 1
ATOM 618 O O . GLY A 1 86 ? -20.370 4.510 7.602 1.00 89.25 86 GLY A O 1
ATOM 619 N N . ARG A 1 87 ? -20.988 4.587 5.436 1.00 94.06 87 ARG A N 1
ATOM 620 C CA . ARG A 1 87 ? -19.765 3.970 4.887 1.00 94.06 87 ARG A CA 1
ATOM 621 C C . ARG A 1 87 ? -18.983 4.961 4.026 1.00 94.06 87 ARG A C 1
ATOM 623 O O . ARG A 1 87 ? -19.590 5.650 3.204 1.00 94.06 87 ARG A O 1
ATOM 630 N N . ALA A 1 88 ? -17.658 4.976 4.166 1.00 96.81 88 ALA A N 1
ATOM 631 C CA . ALA A 1 88 ? -16.767 5.677 3.247 1.00 96.81 88 ALA A CA 1
ATOM 632 C C . ALA A 1 88 ? -15.505 4.866 2.925 1.00 96.81 88 ALA A C 1
ATOM 634 O O . ALA A 1 88 ? -15.059 4.048 3.732 1.00 96.81 88 ALA A O 1
ATOM 635 N N . VAL A 1 89 ? -14.907 5.134 1.767 1.00 98.19 89 VAL A N 1
ATOM 636 C CA . VAL A 1 89 ? -13.598 4.604 1.367 1.00 98.19 89 VAL A CA 1
ATOM 637 C C . VAL A 1 89 ? -12.654 5.759 1.048 1.00 98.19 89 VAL A C 1
ATOM 639 O O . VAL A 1 89 ? -13.015 6.693 0.336 1.00 98.19 89 VAL A O 1
ATOM 642 N N . ILE A 1 90 ? -11.430 5.689 1.559 1.00 98.69 90 ILE A N 1
ATOM 643 C CA . ILE A 1 90 ? -10.326 6.560 1.155 1.00 98.69 90 ILE A CA 1
ATOM 644 C C . ILE A 1 90 ? -9.483 5.786 0.141 1.00 98.69 90 ILE A C 1
ATOM 646 O O . ILE A 1 90 ? -9.005 4.703 0.463 1.00 98.69 90 ILE A O 1
ATOM 650 N N . LEU A 1 91 ? -9.291 6.310 -1.068 1.00 98.81 91 LEU A N 1
ATOM 651 C CA . LEU A 1 91 ? -8.344 5.750 -2.034 1.00 98.81 91 LEU A CA 1
ATOM 652 C C . LEU A 1 91 ? -7.078 6.603 -2.061 1.00 98.81 91 LEU A C 1
ATOM 654 O O . LEU A 1 91 ? -7.128 7.781 -2.398 1.00 98.81 91 LEU A O 1
ATOM 658 N N . VAL A 1 92 ? -5.941 6.010 -1.720 1.00 98.81 92 VAL A N 1
ATOM 659 C CA . VAL A 1 92 ? -4.645 6.684 -1.693 1.00 98.81 92 VAL A CA 1
ATOM 660 C C . VAL A 1 92 ? -3.908 6.444 -3.006 1.00 98.81 92 VAL A C 1
ATOM 662 O O . VAL A 1 92 ? -3.722 5.298 -3.423 1.00 98.81 92 VAL A O 1
ATOM 665 N N . SER A 1 93 ? -3.501 7.536 -3.654 1.00 98.50 93 SER A N 1
ATOM 666 C CA . SER A 1 93 ? -2.802 7.505 -4.937 1.00 98.50 93 SER A CA 1
ATOM 667 C C . SER A 1 93 ? -1.418 6.863 -4.850 1.00 98.50 93 SER A C 1
ATOM 669 O O . SER A 1 93 ? -0.837 6.701 -3.776 1.00 98.50 93 SER A O 1
ATOM 671 N N . ASP A 1 94 ? -0.864 6.568 -6.020 1.00 97.88 94 ASP A N 1
ATOM 672 C CA . ASP A 1 94 ? 0.57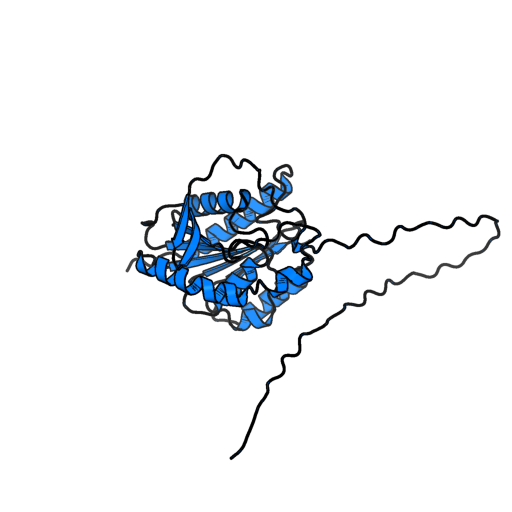1 6.369 -6.181 1.00 97.88 94 ASP A CA 1
ATOM 673 C C . ASP A 1 94 ? 1.314 7.724 -6.223 1.00 97.88 94 ASP A C 1
ATOM 675 O O . ASP A 1 94 ? 0.756 8.775 -5.880 1.00 97.88 94 ASP A O 1
ATOM 679 N N . TYR A 1 95 ? 2.577 7.697 -6.661 1.00 97.06 95 TYR A N 1
ATOM 680 C CA . TYR A 1 95 ? 3.448 8.869 -6.778 1.00 97.06 95 TYR A CA 1
ATOM 681 C C . TYR A 1 95 ? 2.930 9.969 -7.715 1.00 97.06 95 TYR A C 1
ATOM 683 O O . TYR A 1 95 ? 3.373 11.108 -7.596 1.00 97.06 95 TYR A O 1
ATOM 691 N N . TYR A 1 96 ? 1.994 9.670 -8.619 1.00 97.50 96 TYR A N 1
ATOM 692 C CA . TYR A 1 96 ? 1.460 10.637 -9.583 1.00 97.50 96 TYR A CA 1
ATOM 693 C C . TYR A 1 96 ? 0.268 11.440 -9.045 1.00 97.50 96 TYR A C 1
ATOM 695 O O . TYR A 1 96 ? -0.222 12.364 -9.699 1.00 97.50 96 TYR A O 1
ATOM 703 N N . GLY A 1 97 ? -0.172 11.133 -7.823 1.00 97.56 97 GLY A N 1
ATOM 704 C CA . GLY A 1 97 ? -1.113 11.956 -7.077 1.00 97.56 97 GLY A CA 1
ATOM 705 C C . GLY A 1 97 ? -2.583 11.763 -7.445 1.00 97.56 97 GLY A C 1
ATOM 706 O O . GLY A 1 97 ? -2.971 11.110 -8.416 1.00 97.56 97 GLY A O 1
ATOM 707 N N . PHE A 1 98 ? -3.442 12.391 -6.644 1.00 97.25 98 PHE A N 1
ATOM 708 C CA . PHE A 1 98 ? -4.900 12.255 -6.726 1.00 97.25 98 PHE A CA 1
ATOM 709 C C . PHE A 1 98 ? -5.534 12.885 -7.985 1.00 97.25 98 PHE A C 1
ATOM 711 O O . PHE A 1 98 ? -6.727 12.708 -8.239 1.00 97.25 98 PHE A O 1
ATOM 718 N N . ARG A 1 99 ? -4.758 13.652 -8.766 1.00 96.12 99 ARG A N 1
ATOM 719 C CA . ARG A 1 99 ? -5.200 14.286 -10.020 1.00 96.12 99 ARG A CA 1
ATOM 720 C C . ARG A 1 99 ? -5.158 13.347 -11.226 1.00 96.12 99 ARG A C 1
ATOM 722 O O . ARG A 1 99 ? -5.647 13.731 -12.281 1.00 96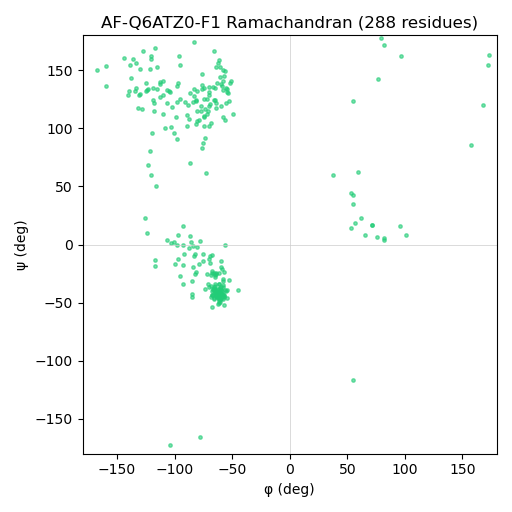.12 99 ARG A O 1
ATOM 729 N N . ALA A 1 100 ? -4.598 12.142 -11.096 1.00 96.38 100 ALA A N 1
ATOM 730 C CA . ALA A 1 100 ? -4.549 11.186 -12.196 1.00 96.38 100 ALA A CA 1
ATOM 731 C C . ALA A 1 100 ? -5.978 10.833 -12.680 1.00 96.38 100 ALA A C 1
ATOM 733 O O . ALA A 1 100 ? -6.754 10.265 -11.899 1.00 96.38 100 ALA A O 1
ATOM 734 N N . PRO A 1 101 ? -6.341 11.096 -13.956 1.00 95.81 101 PRO A N 1
ATOM 735 C CA . PRO A 1 101 ? -7.716 10.912 -14.438 1.00 95.81 101 PRO A CA 1
ATOM 736 C C . PRO A 1 101 ? -8.245 9.486 -14.234 1.00 95.81 101 PRO A C 1
ATOM 738 O O . PRO A 1 101 ? -9.392 9.267 -13.841 1.00 95.81 101 PRO A O 1
ATOM 741 N N . LYS A 1 102 ? -7.379 8.489 -14.449 1.00 95.38 102 LYS A N 1
ATOM 742 C CA . LYS A 1 102 ? -7.715 7.069 -14.290 1.00 95.38 102 LYS A CA 1
ATOM 743 C C . LYS A 1 102 ? -8.003 6.695 -12.834 1.00 95.38 102 LYS A C 1
ATOM 745 O O . LYS A 1 102 ? -8.950 5.953 -12.586 1.00 95.38 102 LYS A O 1
ATOM 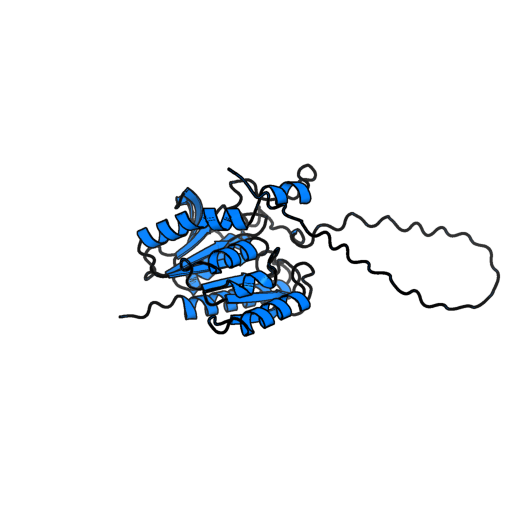750 N N . LEU A 1 103 ? -7.261 7.254 -11.875 1.00 97.56 103 LEU A N 1
ATOM 751 C CA . LEU A 1 103 ? -7.511 7.050 -10.445 1.00 97.56 103 LEU A CA 1
ATOM 752 C C . LEU A 1 103 ? -8.868 7.630 -10.026 1.00 97.56 103 LEU A C 1
ATOM 754 O O . LEU A 1 103 ? -9.630 6.964 -9.328 1.00 97.56 103 LEU A O 1
ATOM 758 N N . ARG A 1 104 ? -9.211 8.832 -10.500 1.00 97.62 104 ARG A N 1
ATOM 759 C CA . ARG A 1 104 ? -10.516 9.454 -10.223 1.00 97.62 104 ARG A CA 1
ATOM 760 C C . ARG A 1 104 ? -11.673 8.663 -10.829 1.00 97.62 104 ARG A C 1
ATOM 762 O O . ARG A 1 104 ? -12.652 8.389 -10.141 1.00 97.62 104 ARG A O 1
ATOM 769 N N . LYS A 1 105 ? -11.504 8.155 -12.054 1.00 96.88 105 LYS A N 1
ATOM 770 C CA . LYS A 1 105 ? -12.462 7.221 -12.671 1.00 96.88 105 LYS A CA 1
ATOM 771 C C . LYS A 1 105 ? -12.636 5.940 -11.848 1.00 96.88 105 LYS A C 1
ATOM 773 O O . LYS A 1 105 ? -13.744 5.415 -11.743 1.00 96.88 105 LYS A O 1
ATOM 778 N N . ILE A 1 106 ? -11.554 5.405 -11.277 1.00 97.75 106 ILE A N 1
ATOM 779 C CA . ILE A 1 106 ? -11.632 4.251 -10.372 1.00 97.75 106 ILE A CA 1
ATOM 780 C C . ILE A 1 106 ? -12.433 4.618 -9.119 1.00 97.75 106 ILE A C 1
ATOM 782 O O . ILE A 1 106 ? -13.325 3.857 -8.753 1.00 97.75 106 ILE A O 1
ATOM 786 N N . ALA A 1 107 ? -12.182 5.783 -8.514 1.00 98.38 107 ALA A N 1
ATOM 787 C CA . ALA A 1 107 ? -12.939 6.263 -7.359 1.00 98.38 107 ALA A CA 1
ATOM 788 C C . ALA A 1 107 ? -14.444 6.365 -7.650 1.00 98.38 107 ALA A C 1
ATOM 790 O O . ALA A 1 107 ? -15.245 5.873 -6.857 1.00 98.38 107 ALA A O 1
ATOM 791 N N . ASP A 1 108 ? -14.826 6.898 -8.815 1.00 97.81 108 ASP A N 1
ATOM 792 C CA . ASP A 1 108 ? -16.230 6.976 -9.242 1.00 97.81 108 ASP A CA 1
ATOM 793 C C . ASP A 1 108 ? -16.867 5.589 -9.368 1.00 97.81 108 ASP A C 1
ATOM 795 O O . ASP A 1 108 ? -17.956 5.340 -8.845 1.00 97.81 108 ASP A O 1
ATOM 799 N N . LYS A 1 109 ? -16.167 4.648 -10.019 1.00 97.50 109 LYS A N 1
ATOM 800 C CA . LYS A 1 109 ? -16.639 3.263 -10.159 1.00 97.50 109 LYS A CA 1
ATOM 801 C C . LYS A 1 109 ? -16.800 2.580 -8.794 1.00 97.50 109 LYS A C 1
ATOM 803 O O . LYS A 1 109 ? -17.769 1.850 -8.598 1.00 97.50 109 LYS A O 1
ATOM 808 N N . VAL A 1 110 ? -15.869 2.801 -7.864 1.00 97.81 110 VAL A N 1
ATOM 809 C CA . VAL A 1 110 ? -15.918 2.241 -6.502 1.00 97.81 110 VAL A CA 1
ATOM 810 C C . VAL A 1 110 ? -17.094 2.826 -5.720 1.00 97.81 110 VAL A C 1
ATOM 812 O O . VAL A 1 110 ? -17.860 2.067 -5.131 1.00 97.81 110 VAL A O 1
ATOM 815 N N . ALA A 1 111 ? -17.296 4.146 -5.774 1.00 97.19 111 ALA A N 1
ATOM 816 C CA . ALA A 1 111 ? -18.417 4.815 -5.116 1.00 97.19 111 ALA A CA 1
ATOM 817 C C . ALA A 1 111 ? -19.767 4.318 -5.632 1.00 97.19 111 ALA A C 1
ATOM 819 O O . ALA A 1 111 ? -20.667 4.036 -4.841 1.00 97.19 111 ALA A O 1
ATOM 820 N N . TYR A 1 112 ? -19.889 4.165 -6.954 1.00 95.62 112 TYR A N 1
ATOM 821 C CA . TYR A 1 112 ? -21.088 3.634 -7.592 1.00 95.62 112 TYR A CA 1
ATOM 822 C C . TYR A 1 112 ? -21.389 2.199 -7.144 1.00 95.62 112 TYR A C 1
ATOM 824 O O . TYR A 1 112 ? -22.513 1.907 -6.748 1.00 95.62 112 TYR A O 1
ATOM 832 N N . GLN A 1 113 ? -20.393 1.307 -7.166 1.00 95.94 113 GLN A N 1
ATOM 833 C CA . GLN A 1 113 ? -20.604 -0.109 -6.851 1.00 95.94 113 GLN A CA 1
ATOM 834 C C . GLN A 1 113 ? -20.833 -0.386 -5.364 1.00 95.94 113 GLN A C 1
ATOM 836 O O . GLN A 1 113 ? -21.657 -1.232 -5.034 1.00 95.94 113 GLN A O 1
ATOM 841 N N . LEU A 1 114 ? -20.131 0.317 -4.472 1.00 94.38 114 LEU A N 1
ATOM 842 C CA . LEU A 1 114 ? -20.350 0.196 -3.028 1.00 94.38 114 LEU A CA 1
ATOM 843 C C . LEU A 1 114 ? -21.573 0.985 -2.556 1.00 94.38 114 LEU A C 1
ATOM 845 O O . LEU A 1 114 ? -22.033 0.795 -1.431 1.00 94.38 114 LEU A O 1
ATOM 849 N N . GLY A 1 115 ? -22.071 1.923 -3.366 1.00 93.88 115 GLY A N 1
ATOM 850 C CA . GLY A 1 115 ? -23.058 2.899 -2.922 1.00 93.88 115 GLY A CA 1
ATOM 851 C C . GLY A 1 115 ? -22.569 3.659 -1.687 1.00 93.88 115 GLY A C 1
ATOM 852 O O . GLY A 1 115 ? -23.335 3.813 -0.736 1.00 93.88 115 GLY A O 1
ATOM 853 N N . CYS A 1 116 ? -21.291 4.060 -1.667 1.00 94.62 116 CYS A N 1
ATOM 854 C CA . CYS A 1 116 ? -20.636 4.737 -0.546 1.00 94.62 116 CYS A CA 1
ATOM 855 C C . CYS A 1 116 ? -19.952 6.045 -0.970 1.00 94.62 116 CYS A C 1
ATOM 857 O O . CYS A 1 116 ? -19.768 6.306 -2.158 1.00 94.62 116 CYS A O 1
ATOM 859 N N . TYR A 1 117 ? -19.565 6.869 0.003 1.00 96.69 117 TYR A N 1
ATOM 860 C CA . TYR A 1 117 ? -18.733 8.039 -0.246 1.00 96.69 117 TYR A CA 1
ATOM 861 C C . TYR A 1 117 ? -17.285 7.597 -0.467 1.00 96.69 117 TYR A C 1
ATOM 863 O O . TYR A 1 117 ? -16.767 6.770 0.285 1.00 96.69 117 TYR A O 1
ATOM 871 N N . VAL A 1 118 ? -16.630 8.123 -1.497 1.00 98.12 118 VAL A N 1
ATOM 872 C CA . VAL A 1 118 ? -15.227 7.823 -1.792 1.00 98.12 118 VAL A CA 1
ATOM 873 C C . VAL A 1 118 ? -14.446 9.120 -1.876 1.00 98.12 118 VAL A C 1
ATOM 875 O O . VAL A 1 118 ? -14.865 10.059 -2.552 1.00 98.12 118 VAL A O 1
ATOM 878 N N . VAL A 1 119 ? -13.303 9.169 -1.195 1.00 98.12 119 VAL A N 1
ATOM 879 C CA . VAL A 1 119 ? -12.399 10.321 -1.205 1.00 98.12 119 VAL A CA 1
ATOM 880 C C . VAL A 1 119 ? -10.994 9.910 -1.627 1.00 98.12 119 VAL A C 1
ATOM 882 O O . VAL A 1 119 ? -10.488 8.875 -1.203 1.00 98.12 119 VAL A O 1
ATOM 885 N N . VAL A 1 120 ? -10.356 10.733 -2.451 1.00 98.69 120 VAL A N 1
ATOM 886 C CA . VAL A 1 120 ? -8.975 10.572 -2.916 1.00 98.69 120 VAL A CA 1
ATOM 887 C C . VAL A 1 120 ? -8.185 11.802 -2.455 1.00 98.69 120 VAL A C 1
ATOM 889 O O . VAL A 1 120 ? -8.283 12.850 -3.100 1.00 98.69 120 VAL A O 1
ATOM 892 N N . PRO A 1 121 ? -7.483 11.734 -1.311 1.00 98.62 121 PRO A N 1
ATOM 893 C CA . PRO A 1 121 ? -6.772 12.880 -0.754 1.00 98.62 121 PRO A CA 1
ATOM 894 C C . PRO A 1 121 ? -5.471 13.198 -1.492 1.00 98.62 121 PRO A C 1
ATOM 896 O O . PRO A 1 121 ? -4.742 12.299 -1.913 1.00 98.62 121 PRO A O 1
ATOM 899 N N . ASP A 1 122 ? -5.132 14.483 -1.556 1.00 98.50 122 ASP A N 1
ATOM 900 C CA . ASP A 1 122 ? -3.802 14.956 -1.927 1.00 98.50 122 ASP A CA 1
ATOM 901 C C . ASP A 1 122 ? -2.818 14.782 -0.763 1.00 98.50 122 ASP A C 1
ATOM 903 O O . ASP A 1 122 ? -2.558 15.703 0.012 1.00 98.50 122 ASP A O 1
ATOM 907 N N . LEU A 1 123 ? -2.270 13.576 -0.625 1.00 98.44 123 LEU A N 1
ATOM 908 C CA . LEU A 1 123 ? -1.235 13.293 0.375 1.00 98.44 123 LEU A CA 1
ATOM 909 C C . LEU A 1 123 ? 0.180 13.665 -0.089 1.00 98.44 123 LEU A C 1
ATOM 911 O O . LEU A 1 123 ? 1.126 13.509 0.682 1.00 98.44 123 LEU A O 1
ATOM 915 N N . LEU A 1 124 ? 0.317 14.163 -1.321 1.00 97.94 124 LEU A N 1
ATOM 916 C CA . LEU A 1 124 ? 1.570 14.676 -1.880 1.00 97.94 124 LEU A CA 1
ATOM 917 C C . LEU A 1 124 ? 1.623 16.214 -1.838 1.00 97.94 124 LEU A C 1
ATOM 919 O O . LEU A 1 124 ? 2.604 16.800 -2.273 1.00 97.94 124 LEU A O 1
ATOM 923 N N . PHE A 1 125 ? 0.594 16.877 -1.292 1.00 96.31 125 PHE A N 1
ATOM 924 C CA . PHE A 1 125 ? 0.550 18.323 -1.027 1.00 96.31 125 PHE A CA 1
ATOM 925 C C . PHE A 1 125 ? 0.883 19.193 -2.246 1.00 96.31 125 PHE A C 1
ATOM 927 O O . PHE A 1 125 ? 1.626 20.169 -2.146 1.00 96.31 125 PHE A O 1
ATOM 934 N N . GLY A 1 126 ? 0.323 18.841 -3.404 1.00 96.38 126 GLY A N 1
ATOM 935 C CA . GLY A 1 126 ? 0.561 19.554 -4.655 1.00 96.38 126 GLY A CA 1
ATOM 936 C C . GLY A 1 126 ? 1.919 19.277 -5.304 1.00 96.38 126 GLY A C 1
ATOM 937 O O . GLY A 1 126 ? 2.211 19.901 -6.321 1.00 96.38 126 GLY A O 1
ATOM 938 N N . ASP A 1 127 ? 2.712 18.334 -4.781 1.00 97.06 127 ASP A N 1
ATOM 939 C CA . ASP A 1 127 ? 4.030 17.964 -5.310 1.00 97.06 127 ASP A CA 1
ATOM 940 C C . ASP A 1 127 ? 4.100 16.511 -5.837 1.00 97.06 127 ASP A C 1
ATOM 942 O O . ASP A 1 127 ? 5.022 15.772 -5.485 1.00 97.06 127 ASP A O 1
ATOM 946 N N . PRO A 1 128 ? 3.168 16.042 -6.700 1.00 97.00 128 PRO A N 1
ATOM 947 C CA . PRO A 1 128 ? 3.278 14.704 -7.274 1.00 97.00 128 PRO A CA 1
ATOM 948 C C . PRO A 1 128 ? 4.558 14.550 -8.106 1.00 97.00 128 PRO A C 1
ATOM 950 O O . PRO A 1 128 ? 5.141 15.526 -8.600 1.00 97.00 128 PRO A O 1
ATOM 953 N N . TYR A 1 129 ? 4.990 13.310 -8.306 1.00 96.88 129 TYR A N 1
ATOM 954 C CA . TYR A 1 129 ? 6.077 13.009 -9.224 1.00 96.88 129 TYR A CA 1
ATOM 955 C C . TYR A 1 129 ? 5.625 13.234 -10.674 1.00 96.88 129 TYR A C 1
ATOM 957 O O . TYR A 1 129 ? 4.525 12.840 -11.059 1.00 96.88 129 TYR A O 1
ATOM 965 N N . THR A 1 130 ? 6.463 13.885 -11.486 1.00 93.56 130 THR A N 1
ATOM 966 C CA . THR A 1 130 ? 6.099 14.334 -12.847 1.00 93.56 130 THR A CA 1
ATOM 967 C C . THR A 1 130 ? 7.022 13.814 -13.947 1.00 93.56 130 THR A C 1
ATOM 969 O O . THR A 1 130 ? 6.940 14.305 -15.068 1.00 93.56 130 THR A O 1
ATOM 972 N N . ASP A 1 131 ? 7.916 12.864 -13.648 1.00 91.12 131 ASP A N 1
ATOM 973 C CA . ASP A 1 131 ? 8.946 12.381 -14.587 1.00 91.12 131 ASP A CA 1
ATOM 974 C C . ASP A 1 131 ? 9.869 13.490 -15.145 1.00 91.12 131 ASP A C 1
ATOM 976 O O . ASP A 1 131 ? 10.544 13.301 -16.157 1.00 91.12 131 ASP A O 1
ATOM 980 N N . ASP A 1 132 ? 9.922 14.648 -14.478 1.00 91.38 132 ASP A N 1
ATOM 981 C CA . ASP A 1 132 ? 10.818 15.749 -14.829 1.00 91.38 132 ASP A CA 1
ATOM 982 C C . ASP A 1 132 ? 12.274 15.347 -14.522 1.00 91.38 132 ASP A C 1
ATOM 984 O O . ASP A 1 132 ? 12.587 15.072 -13.358 1.0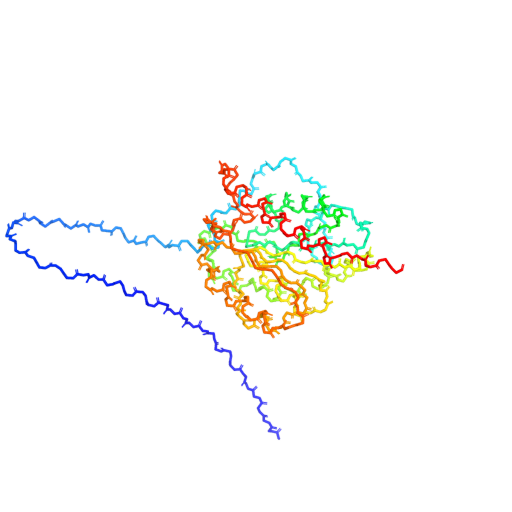0 91.38 132 ASP A O 1
ATOM 988 N N . PRO A 1 133 ? 13.192 15.341 -15.510 1.00 88.75 133 PRO A N 1
ATOM 989 C CA . PRO A 1 133 ? 14.604 15.040 -15.280 1.00 88.75 133 PRO A CA 1
ATOM 990 C C . PRO A 1 133 ? 15.281 15.951 -14.243 1.00 88.75 133 PRO A C 1
ATOM 992 O O . PRO A 1 133 ? 16.279 15.551 -13.646 1.00 88.75 133 PRO A O 1
ATOM 995 N N . ALA A 1 134 ? 14.755 17.159 -14.009 1.00 93.44 134 ALA A N 1
ATOM 996 C CA . ALA A 1 134 ? 15.238 18.073 -12.974 1.00 93.44 134 ALA A CA 1
ATOM 997 C C . ALA A 1 134 ? 14.815 17.668 -11.547 1.00 93.44 134 ALA A C 1
ATOM 999 O O . ALA A 1 134 ? 15.294 18.256 -10.576 1.00 93.44 134 ALA A O 1
ATOM 1000 N N . ARG A 1 135 ? 13.942 16.662 -11.402 1.00 92.38 135 ARG A N 1
ATOM 1001 C CA . ARG A 1 135 ? 13.435 16.130 -10.129 1.00 92.38 135 ARG A CA 1
ATOM 1002 C C . ARG A 1 135 ? 13.776 14.632 -10.021 1.00 92.38 135 ARG A C 1
ATOM 1004 O O . ARG A 1 135 ? 12.921 13.789 -10.299 1.00 92.38 135 ARG A O 1
ATOM 1011 N N . PRO A 1 136 ? 15.017 14.267 -9.634 1.00 92.88 136 PRO A N 1
ATOM 1012 C CA . PRO A 1 136 ? 15.409 12.868 -9.458 1.00 92.88 136 PRO A CA 1
ATOM 1013 C C . PRO A 1 136 ? 14.482 12.145 -8.480 1.00 92.88 136 PRO A C 1
ATOM 1015 O O . PRO A 1 136 ? 14.173 12.670 -7.406 1.00 92.88 136 PRO A O 1
ATOM 1018 N N . PHE A 1 137 ? 14.046 10.938 -8.841 1.00 94.50 137 PHE A N 1
ATOM 1019 C CA . PHE A 1 137 ? 13.089 10.172 -8.043 1.00 94.50 137 PHE A CA 1
ATOM 1020 C C . PHE A 1 137 ? 13.621 9.881 -6.634 1.00 94.50 137 PHE A C 1
ATOM 1022 O O . PHE A 1 137 ? 12.887 10.005 -5.656 1.00 94.50 137 PHE A O 1
ATOM 1029 N N . GLU A 1 138 ? 14.914 9.578 -6.521 1.00 92.75 138 GLU A N 1
ATOM 1030 C CA . GLU A 1 138 ? 15.597 9.256 -5.269 1.00 92.75 138 GLU A CA 1
ATOM 1031 C C . GLU A 1 138 ? 15.643 10.439 -4.298 1.00 92.75 138 GLU A C 1
ATOM 1033 O O . GLU A 1 138 ? 15.680 10.229 -3.088 1.00 92.75 138 GLU A O 1
ATOM 1038 N N . GLU A 1 139 ? 15.635 11.677 -4.800 1.00 94.69 139 GLU A N 1
ATOM 1039 C CA . GLU A 1 139 ? 15.551 12.874 -3.960 1.00 94.69 139 GLU A CA 1
ATOM 1040 C C . GLU A 1 139 ? 14.099 13.215 -3.627 1.00 94.69 139 GLU A C 1
ATOM 1042 O O . GLU A 1 139 ? 13.786 13.496 -2.471 1.00 94.69 139 GLU A O 1
ATOM 1047 N N . TRP A 1 140 ? 13.198 13.117 -4.610 1.00 96.19 140 TRP A N 1
ATOM 1048 C CA . TRP A 1 140 ? 11.775 13.387 -4.413 1.00 96.19 140 TRP A CA 1
ATOM 1049 C C . TRP A 1 140 ? 11.149 12.455 -3.366 1.00 96.19 140 TRP A C 1
ATOM 1051 O O . TRP A 1 140 ? 10.420 12.906 -2.484 1.00 96.19 140 TRP A O 1
ATOM 1061 N N . ILE A 1 141 ? 11.472 11.158 -3.389 1.00 95.38 141 ILE A N 1
ATOM 1062 C CA . ILE A 1 141 ? 10.875 10.190 -2.459 1.00 95.38 141 ILE A CA 1
ATOM 1063 C C . ILE A 1 141 ? 11.259 10.447 -0.992 1.00 95.38 141 ILE A C 1
ATOM 1065 O O . ILE A 1 141 ? 10.484 10.127 -0.090 1.00 95.38 141 ILE A O 1
ATOM 1069 N N . LYS A 1 142 ? 12.415 11.078 -0.726 1.00 95.50 142 LYS A N 1
ATOM 1070 C CA . LYS A 1 142 ? 12.875 11.389 0.642 1.00 95.50 142 LYS A CA 1
ATOM 1071 C C . LYS A 1 142 ? 11.977 12.398 1.355 1.00 95.50 142 LYS A C 1
ATOM 1073 O O . LYS A 1 142 ? 11.948 12.404 2.582 1.00 95.50 142 LYS A O 1
ATOM 1078 N N . THR A 1 143 ? 11.255 13.238 0.614 1.00 95.88 143 THR A N 1
ATOM 1079 C CA . THR A 1 143 ? 10.331 14.238 1.172 1.00 95.88 143 THR A CA 1
ATOM 1080 C C . THR A 1 143 ? 8.870 13.777 1.174 1.00 95.88 143 THR A C 1
ATOM 1082 O O . THR A 1 143 ? 8.009 14.499 1.669 1.00 95.88 143 THR A O 1
ATOM 1085 N N . HIS A 1 144 ? 8.581 12.566 0.678 1.00 97.44 144 HIS A N 1
ATOM 1086 C CA . HIS A 1 144 ? 7.228 12.017 0.521 1.00 97.44 144 HIS A CA 1
ATOM 1087 C C . HIS A 1 144 ? 7.057 10.715 1.314 1.00 97.44 144 HIS A C 1
ATOM 1089 O O . HIS A 1 144 ? 6.777 9.646 0.770 1.00 97.44 144 HIS A O 1
ATOM 1095 N N . SER A 1 145 ? 7.241 10.794 2.635 1.00 97.88 145 SER A N 1
ATOM 1096 C CA . SER A 1 145 ? 7.104 9.638 3.529 1.00 97.88 145 SER A CA 1
ATOM 1097 C C . SER A 1 145 ? 5.654 9.124 3.579 1.00 97.88 145 SER A C 1
ATOM 1099 O O . SER A 1 145 ? 4.754 9.881 3.959 1.00 97.88 145 SER A O 1
ATOM 1101 N N . PRO A 1 146 ? 5.396 7.832 3.288 1.00 98.06 146 PRO A N 1
ATOM 1102 C CA . PRO A 1 146 ? 4.056 7.260 3.431 1.00 98.06 146 PRO A CA 1
ATOM 1103 C C . PRO A 1 146 ? 3.609 7.169 4.900 1.00 98.06 146 PRO A C 1
ATOM 1105 O O . PRO A 1 146 ? 2.414 7.191 5.182 1.00 98.06 146 PRO A O 1
ATOM 1108 N N . VAL A 1 147 ? 4.553 7.119 5.848 1.00 97.94 147 VAL A N 1
ATOM 1109 C CA . VAL A 1 147 ? 4.249 7.128 7.290 1.00 97.94 147 VAL A CA 1
ATOM 1110 C C . VAL A 1 147 ? 3.696 8.491 7.705 1.00 97.94 147 VAL A C 1
ATOM 1112 O O . VAL A 1 147 ? 2.665 8.572 8.368 1.00 97.94 147 VAL A O 1
ATOM 1115 N N . GLU A 1 148 ? 4.321 9.581 7.253 1.00 97.81 148 GLU A N 1
ATOM 1116 C CA . GLU A 1 148 ? 3.793 10.928 7.501 1.00 97.81 148 GLU A CA 1
ATOM 1117 C C . GLU A 1 148 ? 2.452 11.148 6.796 1.00 97.81 148 GLU A C 1
ATOM 1119 O O . GLU A 1 148 ? 1.552 11.773 7.353 1.00 97.81 148 GLU A O 1
ATOM 1124 N N . ALA A 1 149 ? 2.292 10.620 5.581 1.00 98.38 149 ALA A N 1
ATOM 1125 C CA . ALA A 1 149 ? 1.028 10.676 4.857 1.00 98.38 149 ALA A CA 1
ATOM 1126 C C . ALA A 1 149 ? -0.109 9.946 5.596 1.00 98.38 149 ALA A C 1
ATOM 1128 O O . ALA A 1 149 ? -1.235 10.449 5.635 1.00 98.38 149 ALA A O 1
ATOM 1129 N N . ALA A 1 150 ? 0.178 8.810 6.240 1.00 98.44 150 ALA A N 1
ATOM 1130 C CA . ALA A 1 150 ? -0.784 8.107 7.087 1.00 98.44 150 ALA A CA 1
ATOM 1131 C C . ALA A 1 150 ? -1.218 8.966 8.287 1.00 98.44 150 ALA A C 1
ATOM 1133 O O . ALA A 1 150 ? -2.417 9.137 8.514 1.00 98.44 150 ALA A O 1
ATOM 1134 N N . GLU A 1 151 ? -0.280 9.607 8.992 1.00 98.06 151 GLU A N 1
ATOM 1135 C CA . GLU A 1 151 ? -0.609 10.538 10.084 1.00 98.06 151 GLU A CA 1
ATOM 1136 C C . GLU A 1 151 ? -1.473 11.713 9.602 1.00 98.06 151 GLU A C 1
ATOM 1138 O O . GLU A 1 151 ? -2.481 12.051 10.228 1.00 98.06 151 GLU A O 1
ATOM 1143 N N . LYS A 1 152 ? -1.149 12.287 8.438 1.00 97.12 152 LYS A N 1
ATOM 1144 C CA . LYS A 1 152 ? -1.923 13.379 7.822 1.00 97.12 152 LYS A CA 1
ATOM 1145 C C . LYS A 1 152 ? -3.299 12.934 7.306 1.00 97.12 152 LYS A C 1
ATOM 1147 O O . LYS A 1 152 ? -4.167 13.778 7.104 1.00 97.12 152 LYS A O 1
ATOM 1152 N N . THR A 1 153 ? -3.540 11.631 7.156 1.00 98.25 153 THR A N 1
ATOM 1153 C CA . THR A 1 153 ? -4.853 11.078 6.779 1.00 98.25 153 THR A CA 1
ATOM 1154 C C . THR A 1 153 ? -5.806 10.965 7.979 1.00 98.25 153 THR A C 1
ATOM 1156 O O . THR A 1 153 ? -7.026 11.009 7.806 1.00 98.25 153 THR A O 1
ATOM 1159 N N . LYS A 1 154 ? -5.304 10.884 9.220 1.00 98.06 154 LYS A N 1
ATOM 1160 C CA . LYS A 1 154 ? -6.156 10.755 10.421 1.00 98.06 154 LYS A CA 1
ATOM 1161 C C . LYS A 1 154 ? -7.157 11.914 10.600 1.00 98.06 154 LYS A C 1
ATOM 1163 O O . LYS A 1 154 ? -8.326 11.628 10.876 1.00 98.06 154 LYS A O 1
ATOM 1168 N N . PRO A 1 155 ? -6.794 13.197 10.384 1.00 97.81 155 PRO A N 1
ATOM 1169 C CA . PRO A 1 155 ? -7.759 14.301 10.377 1.00 97.81 155 PRO A CA 1
ATOM 1170 C C . PRO A 1 155 ? -8.886 14.153 9.342 1.00 97.81 155 PRO A C 1
ATOM 1172 O O . PRO A 1 155 ? -10.027 14.518 9.629 1.00 97.81 155 PRO A O 1
ATOM 1175 N N . LEU A 1 156 ? -8.608 13.573 8.169 1.00 97.81 156 LEU A N 1
ATOM 1176 C CA . LEU A 1 156 ? -9.628 13.257 7.164 1.00 97.81 156 LEU A CA 1
ATOM 1177 C C . LEU A 1 156 ? -10.573 12.151 7.644 1.00 97.81 156 LEU A C 1
ATOM 1179 O O . LEU A 1 156 ? -11.789 12.296 7.520 1.00 97.81 156 LEU A O 1
ATOM 1183 N N . ILE A 1 157 ? -10.048 11.089 8.262 1.00 97.44 157 ILE A N 1
ATOM 1184 C CA . ILE A 1 157 ? -10.878 10.038 8.876 1.00 97.44 157 ILE A CA 1
ATOM 1185 C C . ILE A 1 157 ? -11.779 10.635 9.968 1.00 97.44 157 ILE A C 1
ATOM 1187 O O . ILE A 1 157 ? -12.967 10.316 10.038 1.00 97.44 157 ILE A O 1
ATOM 1191 N N . ALA A 1 158 ? -11.249 11.535 10.800 1.00 96.75 158 ALA A N 1
ATOM 1192 C CA . ALA A 1 158 ? -12.031 12.235 11.816 1.00 96.75 158 ALA A CA 1
ATOM 1193 C C . ALA A 1 158 ? -13.126 13.129 11.202 1.00 96.75 158 ALA A C 1
ATOM 1195 O O . ALA A 1 158 ? -14.253 13.135 11.700 1.00 96.75 158 ALA A O 1
ATOM 1196 N N . ALA A 1 159 ? -12.834 13.838 10.105 1.00 96.06 159 ALA A N 1
ATOM 1197 C CA . ALA A 1 159 ? -13.818 14.644 9.381 1.00 96.06 159 ALA A CA 1
ATOM 1198 C C . ALA A 1 159 ? -14.940 13.780 8.778 1.00 96.06 159 ALA A C 1
ATOM 1200 O O . ALA A 1 159 ? -16.114 14.092 8.968 1.00 96.06 159 ALA A O 1
ATOM 1201 N N . LEU A 1 160 ? -14.600 12.648 8.151 1.00 95.25 160 LEU A N 1
ATOM 1202 C CA . LEU A 1 160 ? -15.576 11.670 7.654 1.00 95.25 160 LEU A CA 1
ATOM 1203 C C . LEU A 1 160 ? -16.491 11.167 8.778 1.00 95.25 160 LEU A C 1
ATOM 1205 O O . LEU A 1 160 ? -17.711 11.106 8.604 1.00 95.25 160 LEU A O 1
ATOM 1209 N N . LYS A 1 161 ? -15.919 10.833 9.944 1.00 94.12 161 LYS A N 1
ATOM 1210 C CA . LYS A 1 161 ? -16.684 10.379 11.117 1.00 94.12 161 LYS A CA 1
ATOM 1211 C C . LYS A 1 161 ? -17.608 11.466 11.664 1.00 94.12 161 LYS A C 1
ATOM 1213 O O . LYS A 1 161 ? -18.761 11.182 11.982 1.00 94.12 161 LYS A O 1
ATOM 1218 N N . LYS A 1 162 ? -17.139 12.717 11.717 1.00 94.00 162 LYS A N 1
ATOM 1219 C CA . LYS A 1 162 ? -17.949 13.879 12.117 1.00 94.00 162 LYS A CA 1
ATOM 1220 C C . LYS A 1 162 ? -19.134 14.116 11.174 1.00 94.00 162 LYS A C 1
ATOM 1222 O O . LYS A 1 162 ? -20.203 14.491 11.645 1.00 94.00 162 LYS A O 1
ATOM 1227 N N . ASP A 1 163 ? -18.965 13.836 9.884 1.00 91.69 163 ASP A N 1
ATOM 1228 C CA . ASP A 1 163 ? -20.021 13.938 8.867 1.00 91.69 163 ASP A CA 1
ATOM 1229 C C . ASP A 1 163 ? -21.015 12.754 8.887 1.00 91.69 163 ASP A C 1
ATOM 1231 O O . ASP A 1 163 ? -21.930 12.698 8.066 1.00 91.69 163 ASP A O 1
ATOM 1235 N N . GLY A 1 164 ? -20.869 11.811 9.827 1.00 91.12 164 GLY A N 1
ATOM 1236 C CA . GLY A 1 164 ? -21.781 10.677 10.011 1.00 91.12 164 GLY A CA 1
ATOM 1237 C C . GLY A 1 164 ? -21.285 9.348 9.437 1.00 91.12 164 GLY A C 1
ATOM 1238 O O . GLY A 1 164 ? -22.033 8.370 9.432 1.00 91.12 164 GLY A O 1
ATOM 1239 N N . THR A 1 165 ? -20.033 9.272 8.973 1.00 92.88 165 THR A N 1
ATOM 1240 C CA . THR A 1 165 ? -19.428 7.993 8.573 1.00 92.88 165 THR A CA 1
ATOM 1241 C C . THR A 1 165 ? -19.134 7.138 9.806 1.00 92.88 165 THR A C 1
ATOM 1243 O O . THR A 1 165 ? -18.417 7.550 10.711 1.00 92.88 165 THR A O 1
ATOM 1246 N N . SER A 1 166 ? -19.642 5.912 9.833 1.00 92.06 166 SER A N 1
ATOM 1247 C CA . SER A 1 166 ? -19.384 4.938 10.898 1.00 92.06 166 SER A CA 1
ATOM 1248 C C . SER A 1 166 ? -18.195 4.019 10.598 1.00 92.06 166 SER A C 1
ATOM 1250 O O . SER A 1 166 ? -17.447 3.664 11.508 1.00 92.06 166 SER A O 1
ATOM 1252 N N . THR A 1 167 ? -17.980 3.671 9.326 1.00 95.00 167 THR A N 1
ATOM 1253 C CA . THR A 1 167 ? -16.925 2.751 8.885 1.00 95.00 167 THR A CA 1
ATOM 1254 C C . THR A 1 167 ? -16.133 3.359 7.737 1.00 95.00 167 THR A C 1
ATOM 1256 O O . THR A 1 167 ? -16.715 3.787 6.737 1.00 95.00 167 THR A O 1
ATOM 1259 N N . VAL A 1 168 ? -14.806 3.353 7.866 1.00 97.25 168 VAL A N 1
ATOM 1260 C CA . VAL A 1 168 ? -13.882 3.842 6.838 1.00 97.25 168 VAL A CA 1
ATOM 1261 C C . VAL A 1 168 ? -13.000 2.694 6.365 1.00 97.25 168 VAL A C 1
ATOM 1263 O O . VAL A 1 168 ? -12.311 2.080 7.179 1.00 97.25 168 VAL A O 1
ATOM 1266 N N . GLY A 1 169 ? -13.029 2.406 5.066 1.00 98.25 169 GLY A N 1
ATOM 1267 C CA . GLY A 1 169 ? -12.041 1.556 4.402 1.00 98.25 169 GLY A CA 1
ATOM 1268 C C . GLY A 1 169 ? -10.931 2.390 3.767 1.00 98.25 169 GLY A C 1
ATOM 1269 O O . GLY A 1 169 ? -11.162 3.551 3.426 1.00 98.25 169 GLY A O 1
ATOM 1270 N N . VAL A 1 170 ? -9.740 1.816 3.594 1.00 98.81 170 VAL A N 1
ATOM 1271 C CA . VAL A 1 170 ? -8.638 2.483 2.880 1.00 98.81 170 VAL A CA 1
ATOM 1272 C C . VAL A 1 170 ? -8.073 1.575 1.796 1.00 98.81 170 VAL A C 1
ATOM 1274 O O . VAL A 1 170 ? -7.550 0.504 2.085 1.00 98.81 170 VAL A O 1
ATOM 1277 N N . GLY A 1 171 ? -8.191 2.001 0.542 1.00 98.81 171 GLY A N 1
ATOM 1278 C CA . GLY A 1 171 ? -7.536 1.373 -0.602 1.00 98.81 171 GLY A CA 1
ATOM 1279 C C . GLY A 1 171 ? -6.257 2.130 -0.944 1.00 98.81 171 GLY A C 1
ATOM 1280 O O . GLY A 1 171 ? -6.266 3.357 -0.951 1.00 98.81 171 GLY A O 1
ATOM 1281 N N . GLY A 1 172 ? -5.163 1.434 -1.231 1.00 98.75 172 GLY A N 1
ATOM 1282 C CA . GLY A 1 172 ? -3.875 2.053 -1.533 1.00 98.75 172 GLY A CA 1
ATOM 1283 C C . GLY A 1 172 ? -3.202 1.450 -2.760 1.00 98.75 172 GLY A C 1
ATOM 1284 O O . GLY A 1 172 ? -3.118 0.230 -2.883 1.00 98.75 172 GLY A O 1
ATOM 1285 N N . TYR A 1 173 ? -2.679 2.306 -3.639 1.00 98.75 173 TYR A N 1
ATOM 1286 C CA . TYR A 1 173 ? -1.956 1.906 -4.850 1.00 98.75 173 TYR A CA 1
ATOM 1287 C C . TYR A 1 173 ? -0.466 2.235 -4.728 1.00 98.75 173 TYR A C 1
ATOM 1289 O O . TYR A 1 173 ? -0.127 3.383 -4.441 1.00 98.75 173 TYR A O 1
ATOM 1297 N N . CYS A 1 174 ? 0.438 1.280 -4.988 1.00 98.56 174 CYS A N 1
ATOM 1298 C CA . CYS A 1 174 ? 1.891 1.527 -4.920 1.00 98.56 174 CYS A CA 1
ATOM 1299 C C . CYS A 1 174 ? 2.289 2.096 -3.542 1.00 98.56 174 CYS A C 1
ATOM 1301 O O . CYS A 1 174 ? 2.080 1.441 -2.519 1.00 98.56 174 CYS A O 1
ATOM 1303 N N . TRP A 1 175 ? 2.810 3.321 -3.490 1.00 98.44 175 TRP A N 1
ATOM 1304 C CA . TRP A 1 175 ? 3.120 4.062 -2.268 1.00 98.44 175 TRP A CA 1
ATOM 1305 C C . TRP A 1 175 ? 1.910 4.259 -1.359 1.00 98.44 175 TRP A C 1
ATOM 1307 O O . TRP A 1 175 ? 2.024 4.125 -0.140 1.00 98.44 175 TRP A O 1
ATOM 1317 N N . GLY A 1 176 ? 0.726 4.466 -1.941 1.00 98.69 176 GLY A N 1
ATOM 1318 C CA . GLY A 1 176 ? -0.525 4.512 -1.198 1.00 98.69 176 GLY A CA 1
ATOM 1319 C C . GLY A 1 176 ? -0.844 3.199 -0.485 1.00 98.69 176 GLY A C 1
ATOM 1320 O O . GLY A 1 176 ? -1.521 3.212 0.541 1.00 98.69 176 GLY A O 1
ATOM 1321 N N . GLY A 1 177 ? -0.310 2.070 -0.965 1.00 98.62 177 GLY A N 1
ATOM 1322 C CA . GLY A 1 177 ? -0.380 0.782 -0.274 1.00 98.62 177 GLY A CA 1
ATOM 1323 C C . GLY A 1 177 ? 0.310 0.829 1.090 1.00 98.62 177 GLY A C 1
ATOM 1324 O O . GLY A 1 177 ? -0.267 0.393 2.082 1.00 98.62 177 GLY A O 1
ATOM 1325 N N . LYS A 1 178 ? 1.492 1.450 1.187 1.00 98.69 178 LYS A N 1
ATOM 1326 C CA . LYS A 1 178 ? 2.172 1.652 2.475 1.00 98.69 178 LYS A CA 1
ATOM 1327 C C . LYS A 1 178 ? 1.390 2.584 3.395 1.00 98.69 178 LYS A C 1
ATOM 1329 O O . LYS A 1 178 ? 1.277 2.287 4.578 1.00 98.69 178 LYS A O 1
ATOM 1334 N N . VAL A 1 179 ? 0.785 3.649 2.864 1.00 98.81 179 VAL A N 1
ATOM 1335 C CA . VAL A 1 179 ? -0.108 4.529 3.646 1.00 98.81 179 VAL A CA 1
ATOM 1336 C C . VAL A 1 179 ? -1.277 3.735 4.241 1.00 98.81 179 VAL A C 1
ATOM 1338 O O . VAL A 1 179 ? -1.564 3.854 5.431 1.00 98.81 179 VAL A O 1
ATOM 1341 N N . ALA A 1 180 ? -1.928 2.890 3.436 1.00 98.81 180 ALA A N 1
ATOM 1342 C CA . ALA A 1 180 ? -3.019 2.035 3.894 1.00 98.81 180 ALA A CA 1
ATOM 1343 C C . ALA A 1 180 ? -2.551 1.027 4.960 1.00 98.81 180 ALA A C 1
ATOM 1345 O O . ALA A 1 180 ? -3.233 0.851 5.968 1.00 98.81 180 ALA A O 1
ATOM 1346 N N . VAL A 1 181 ? -1.369 0.422 4.789 1.00 98.69 181 VAL A N 1
ATOM 1347 C CA . VAL A 1 181 ? -0.770 -0.470 5.795 1.00 98.69 181 VAL A CA 1
ATOM 1348 C C . VAL A 1 181 ? -0.514 0.266 7.107 1.00 98.69 181 VAL A C 1
ATOM 1350 O O . VAL A 1 181 ? -0.917 -0.241 8.148 1.00 98.69 181 VAL A O 1
ATOM 1353 N N . GLU A 1 182 ? 0.071 1.463 7.100 1.00 98.75 182 GLU A N 1
ATOM 1354 C CA . GLU A 1 182 ? 0.282 2.228 8.339 1.00 98.75 182 GLU A CA 1
ATOM 1355 C C . GLU A 1 182 ? -1.044 2.575 9.038 1.00 98.75 182 GLU A C 1
ATOM 1357 O O . GLU A 1 182 ? -1.170 2.422 10.252 1.00 98.75 182 GLU A O 1
ATOM 1362 N N . LEU A 1 183 ? -2.079 2.945 8.278 1.00 98.56 183 LEU A N 1
ATOM 1363 C CA . LEU A 1 183 ? -3.422 3.187 8.819 1.00 98.56 183 LEU A CA 1
ATOM 1364 C C . LEU A 1 183 ? -4.115 1.916 9.336 1.00 98.56 183 LEU A C 1
ATOM 1366 O O . LEU A 1 183 ? -5.011 2.003 10.175 1.00 98.56 183 LEU A O 1
ATOM 1370 N N . SER A 1 184 ? -3.719 0.734 8.862 1.00 98.19 184 SER A N 1
ATOM 1371 C CA . SER A 1 184 ? -4.243 -0.549 9.349 1.00 98.19 184 SER A CA 1
ATOM 1372 C C . SER A 1 184 ? -3.683 -0.951 10.718 1.00 98.19 184 SER A C 1
ATOM 1374 O O . SER A 1 184 ? -4.229 -1.838 11.374 1.00 98.19 184 SER A O 1
ATOM 1376 N N . LYS A 1 185 ? -2.609 -0.289 11.177 1.00 97.69 185 LYS A N 1
ATOM 1377 C CA . LYS A 1 185 ? -2.004 -0.490 12.506 1.00 97.69 185 LYS A CA 1
ATOM 1378 C C . LYS A 1 185 ? -2.763 0.248 13.615 1.00 97.69 185 LYS A C 1
ATOM 1380 O O . LYS A 1 185 ? -2.424 0.146 14.802 1.00 97.69 185 LYS A O 1
ATOM 1385 N N . THR A 1 186 ? -3.809 0.990 13.261 1.00 95.81 186 THR A N 1
ATOM 1386 C CA . THR A 1 186 ? -4.667 1.737 14.183 1.00 95.81 186 THR A CA 1
ATOM 1387 C C . THR A 1 186 ? -6.107 1.214 14.152 1.00 95.81 186 THR A C 1
ATOM 1389 O O . THR A 1 186 ? -6.483 0.418 13.300 1.00 95.81 186 THR A O 1
ATOM 1392 N N . GLU A 1 187 ? -6.934 1.662 15.099 1.00 94.00 187 GLU A N 1
ATOM 1393 C CA . GLU A 1 187 ? -8.367 1.312 15.171 1.00 94.00 187 GLU A CA 1
ATOM 1394 C C . GLU A 1 187 ? -9.244 2.260 14.325 1.00 94.00 187 GLU A C 1
ATOM 1396 O O . GLU A 1 187 ? -10.474 2.271 14.418 1.00 94.00 187 GLU A O 1
ATOM 1401 N N . GLU A 1 188 ? -8.627 3.150 13.542 1.00 93.44 188 GLU A N 1
ATOM 1402 C CA . GLU A 1 188 ? -9.347 4.202 12.826 1.00 93.44 188 GLU A CA 1
ATOM 1403 C C . GLU A 1 188 ? -9.960 3.699 11.517 1.00 93.44 188 GLU A C 1
ATOM 1405 O O . GLU A 1 188 ? -10.979 4.254 11.087 1.00 93.44 188 GLU A O 1
ATOM 1410 N N . THR A 1 189 ? -9.379 2.640 10.943 1.00 95.88 189 THR A N 1
ATOM 1411 C CA . THR A 1 189 ? -9.784 2.004 9.686 1.00 95.88 189 THR A CA 1
ATOM 1412 C C . THR A 1 189 ? -10.391 0.625 9.926 1.00 95.88 189 THR A C 1
ATOM 1414 O O . THR A 1 189 ? -9.958 -0.139 10.785 1.00 95.88 189 THR A O 1
ATOM 1417 N N . LYS A 1 190 ? -11.445 0.302 9.171 1.00 97.12 190 LYS A N 1
ATOM 1418 C CA . LYS A 1 190 ? -12.218 -0.930 9.357 1.00 97.12 190 LYS A CA 1
ATOM 1419 C C . LYS A 1 190 ? -11.768 -2.070 8.447 1.00 97.12 190 LYS A C 1
ATOM 1421 O O . LYS A 1 190 ? -11.951 -3.224 8.817 1.00 97.12 190 LYS A O 1
ATOM 1426 N N . ALA A 1 191 ? -11.204 -1.746 7.290 1.00 98.25 191 ALA A N 1
ATOM 1427 C CA . ALA A 1 191 ? -10.594 -2.686 6.359 1.00 98.25 191 ALA A CA 1
ATOM 1428 C C . ALA A 1 191 ? -9.637 -1.936 5.431 1.00 98.25 191 ALA A C 1
ATOM 1430 O O . ALA A 1 191 ? -9.850 -0.750 5.151 1.00 98.25 191 ALA A O 1
ATOM 1431 N N . VAL A 1 192 ? -8.628 -2.633 4.920 1.00 98.75 192 VAL A N 1
ATOM 1432 C CA . VAL A 1 192 ? -7.686 -2.082 3.946 1.00 98.75 192 VAL A CA 1
ATOM 1433 C C . VAL A 1 192 ? -7.519 -2.991 2.736 1.00 98.75 192 VAL A C 1
ATOM 1435 O O . VAL A 1 192 ? -7.662 -4.208 2.838 1.00 98.75 192 VAL A O 1
ATOM 1438 N N . VAL A 1 193 ? -7.215 -2.385 1.592 1.00 98.88 193 VAL A N 1
ATOM 1439 C CA . VAL A 1 193 ? -6.840 -3.086 0.360 1.00 98.88 193 VAL A CA 1
ATOM 1440 C C . VAL A 1 193 ? -5.578 -2.443 -0.189 1.00 98.88 193 VAL A C 1
ATOM 1442 O O . VAL A 1 193 ? -5.534 -1.225 -0.358 1.00 98.88 193 VAL A O 1
ATOM 1445 N N . ILE A 1 194 ? -4.554 -3.240 -0.480 1.00 98.81 194 ILE A N 1
ATOM 1446 C CA . ILE A 1 194 ? -3.304 -2.757 -1.069 1.00 98.81 194 ILE A CA 1
ATOM 1447 C C . ILE A 1 194 ? -3.069 -3.410 -2.425 1.00 98.81 194 ILE A C 1
ATOM 1449 O O . ILE A 1 194 ? -3.066 -4.629 -2.552 1.00 98.81 194 ILE A O 1
ATOM 1453 N N . SER A 1 195 ? -2.894 -2.587 -3.454 1.00 98.75 195 SER A N 1
ATOM 1454 C CA . SER A 1 195 ? -2.671 -3.022 -4.835 1.00 98.75 195 SER A CA 1
ATOM 1455 C C . SER A 1 195 ? -1.264 -2.656 -5.282 1.00 98.75 195 SER A C 1
ATOM 1457 O O . SER A 1 195 ? -0.879 -1.488 -5.155 1.00 98.75 195 SER A O 1
ATOM 1459 N N . HIS A 1 196 ? -0.520 -3.653 -5.786 1.00 98.25 196 HIS A N 1
ATOM 1460 C CA . HIS A 1 196 ? 0.890 -3.568 -6.195 1.00 98.25 196 HIS A CA 1
ATOM 1461 C C . HIS A 1 196 ? 1.695 -2.668 -5.237 1.00 98.25 196 HIS A C 1
ATOM 1463 O O . HIS A 1 196 ? 2.132 -1.585 -5.634 1.00 98.25 196 HIS A O 1
ATOM 1469 N N . PRO A 1 197 ? 1.765 -3.009 -3.934 1.00 98.19 197 PRO A N 1
ATOM 1470 C CA . PRO A 1 197 ? 2.300 -2.114 -2.915 1.00 98.19 197 PRO A CA 1
ATOM 1471 C C . PRO A 1 197 ? 3.785 -1.800 -3.134 1.00 98.19 197 PRO A C 1
ATOM 1473 O O . PRO A 1 197 ? 4.545 -2.598 -3.670 1.00 98.19 197 PRO A O 1
ATOM 1476 N N . ALA A 1 198 ? 4.220 -0.638 -2.658 1.00 97.75 198 ALA A N 1
ATOM 1477 C CA . ALA A 1 198 ? 5.633 -0.285 -2.543 1.00 97.75 198 ALA A CA 1
ATOM 1478 C C . ALA A 1 198 ? 5.962 0.036 -1.082 1.00 97.75 198 ALA A C 1
ATOM 1480 O O . ALA A 1 198 ? 5.096 0.517 -0.358 1.00 97.75 198 ALA A O 1
ATOM 1481 N N . LEU A 1 199 ? 7.211 -0.193 -0.654 1.00 97.25 199 LEU A N 1
ATOM 1482 C CA . LEU A 1 199 ? 7.724 0.138 0.692 1.00 97.25 199 LEU A CA 1
ATOM 1483 C C . LEU A 1 199 ? 7.084 -0.635 1.867 1.00 97.25 199 LEU A C 1
ATOM 1485 O O . LEU A 1 199 ? 7.349 -0.310 3.025 1.00 97.25 199 LEU A O 1
ATOM 1489 N N . VAL A 1 200 ? 6.257 -1.648 1.593 1.00 98.31 200 VAL A N 1
ATOM 1490 C CA . VAL A 1 200 ? 5.692 -2.551 2.609 1.00 98.31 200 VAL A CA 1
ATOM 1491 C C . VAL A 1 200 ? 6.700 -3.651 2.928 1.00 98.31 200 VAL A C 1
ATOM 1493 O O . VAL A 1 200 ? 7.280 -4.247 2.022 1.00 98.31 200 VAL A O 1
ATOM 1496 N N . VAL A 1 201 ? 6.902 -3.923 4.215 1.00 98.06 201 VAL A N 1
ATOM 1497 C CA . VAL A 1 201 ? 7.821 -4.956 4.707 1.00 98.06 201 VAL A CA 1
ATOM 1498 C C . VAL A 1 201 ? 7.075 -5.994 5.540 1.00 98.06 201 VAL A C 1
ATOM 1500 O O . VAL A 1 201 ? 6.005 -5.727 6.080 1.00 98.06 201 VAL A O 1
ATOM 1503 N N . VAL A 1 202 ? 7.664 -7.181 5.695 1.00 97.94 202 VAL A N 1
ATOM 1504 C CA . VAL A 1 202 ? 7.069 -8.309 6.440 1.00 97.94 202 VAL A CA 1
ATOM 1505 C C . VAL A 1 202 ? 6.665 -7.928 7.867 1.00 97.94 202 VAL A C 1
ATOM 1507 O O . VAL A 1 202 ? 5.600 -8.320 8.341 1.00 97.94 202 VAL A O 1
ATOM 1510 N N . ASP A 1 203 ? 7.482 -7.121 8.545 1.00 97.31 203 ASP A N 1
ATOM 1511 C CA . ASP A 1 203 ? 7.214 -6.696 9.921 1.00 97.31 203 ASP A CA 1
ATOM 1512 C C . ASP A 1 203 ? 5.949 -5.841 10.060 1.00 97.31 203 ASP A C 1
ATOM 1514 O O . ASP A 1 203 ? 5.313 -5.893 11.112 1.00 97.31 203 ASP A O 1
ATOM 1518 N N . ASP A 1 204 ? 5.518 -5.147 9.001 1.00 98.00 204 ASP A N 1
ATOM 1519 C CA . ASP A 1 204 ? 4.283 -4.363 9.038 1.00 98.00 204 ASP A CA 1
ATOM 1520 C C . ASP A 1 204 ? 3.060 -5.237 9.334 1.00 98.00 204 ASP A C 1
ATOM 1522 O O . ASP A 1 204 ? 2.165 -4.826 10.074 1.00 98.00 204 ASP A O 1
ATOM 1526 N N . MET A 1 205 ? 3.029 -6.459 8.789 1.00 97.94 205 MET A N 1
ATOM 1527 C CA . MET A 1 205 ? 1.884 -7.372 8.891 1.00 97.94 205 MET A CA 1
ATOM 1528 C C . MET A 1 205 ? 1.605 -7.816 10.333 1.00 97.94 205 MET A C 1
ATOM 1530 O O . MET A 1 205 ? 0.466 -8.130 10.691 1.00 97.94 205 MET A O 1
ATOM 1534 N N . LYS A 1 206 ? 2.630 -7.783 11.195 1.00 96.44 206 LYS A N 1
ATOM 1535 C CA . LYS A 1 206 ? 2.521 -8.109 12.627 1.00 96.44 206 LYS A CA 1
ATOM 1536 C C . LYS A 1 206 ? 1.698 -7.074 13.398 1.00 96.44 206 LYS A C 1
ATOM 1538 O O . LYS A 1 206 ? 1.122 -7.401 14.437 1.00 96.44 206 LYS A O 1
ATOM 1543 N N . GLU A 1 207 ? 1.663 -5.838 12.906 1.00 96.69 207 GLU A N 1
ATOM 1544 C CA . GLU A 1 207 ? 1.001 -4.704 13.553 1.00 96.69 207 GLU A CA 1
ATOM 1545 C C . GLU A 1 207 ? -0.407 -4.434 13.010 1.00 96.69 207 GLU A C 1
ATOM 1547 O O . GLU A 1 207 ? -1.156 -3.686 13.637 1.00 96.69 207 GLU A O 1
ATOM 1552 N N . VAL A 1 208 ? -0.782 -5.044 11.879 1.00 97.94 208 VAL A N 1
ATOM 1553 C CA . VAL A 1 208 ? -2.105 -4.899 11.251 1.00 97.94 208 VAL A CA 1
ATOM 1554 C C . VAL A 1 208 ? -3.209 -5.328 12.227 1.00 97.94 208 VAL A C 1
ATOM 1556 O O . VAL A 1 208 ? -3.125 -6.387 12.860 1.00 97.94 208 VAL A O 1
ATOM 1559 N N . LYS A 1 209 ? -4.259 -4.505 12.344 1.00 97.62 209 LYS A N 1
ATOM 1560 C CA . LYS A 1 209 ? -5.392 -4.696 13.273 1.00 97.62 209 LYS A CA 1
ATOM 1561 C C . LYS A 1 209 ? -6.741 -4.888 12.589 1.00 97.62 209 LYS A C 1
ATOM 1563 O O . LYS A 1 209 ? -7.690 -5.315 13.242 1.00 97.62 209 LYS A O 1
ATOM 1568 N N . CYS A 1 210 ? -6.843 -4.604 11.294 1.00 97.44 210 CYS A N 1
ATOM 1569 C CA . CYS A 1 210 ? -8.079 -4.744 10.531 1.00 97.44 210 CYS A CA 1
ATOM 1570 C C . CYS A 1 210 ? -7.918 -5.723 9.353 1.00 97.44 210 CYS A C 1
ATOM 1572 O O . CYS A 1 210 ? -6.795 -6.046 8.967 1.00 97.44 210 CYS A O 1
ATOM 1574 N N . PRO A 1 211 ? -9.026 -6.237 8.791 1.00 98.12 211 PRO A N 1
ATOM 1575 C CA . PRO A 1 211 ? -8.983 -7.078 7.605 1.00 98.12 211 PRO A CA 1
ATOM 1576 C C . PRO A 1 211 ? -8.238 -6.424 6.434 1.00 98.12 211 PRO A C 1
ATOM 1578 O O . PRO A 1 211 ? -8.546 -5.288 6.065 1.00 98.12 211 PRO A O 1
ATOM 1581 N N . ILE A 1 212 ? -7.311 -7.164 5.823 1.00 98.75 212 ILE A N 1
ATOM 1582 C CA . ILE A 1 212 ? -6.451 -6.703 4.726 1.00 98.75 212 ILE A CA 1
ATOM 1583 C C . ILE A 1 212 ? -6.555 -7.589 3.475 1.00 98.75 212 ILE A C 1
ATOM 1585 O O . ILE A 1 212 ? -6.451 -8.808 3.556 1.00 98.75 212 ILE A O 1
ATOM 1589 N N . GLU A 1 213 ? -6.708 -6.971 2.308 1.00 98.81 213 GLU A N 1
ATOM 1590 C CA . GLU A 1 213 ? -6.522 -7.623 1.007 1.00 98.81 213 GLU A CA 1
ATOM 1591 C C . GLU A 1 213 ? -5.214 -7.152 0.360 1.00 98.81 213 GLU A C 1
ATOM 1593 O O . GLU A 1 213 ? -4.941 -5.949 0.324 1.00 98.81 213 GLU A O 1
ATOM 1598 N N . ILE A 1 214 ? -4.414 -8.087 -0.156 1.00 98.81 214 ILE A N 1
ATOM 1599 C CA . ILE A 1 214 ? -3.155 -7.812 -0.859 1.00 98.81 214 ILE A CA 1
ATOM 1600 C C . ILE A 1 214 ? -3.265 -8.309 -2.300 1.00 98.81 214 ILE A C 1
ATOM 1602 O O . ILE A 1 214 ? -3.359 -9.510 -2.552 1.00 98.81 214 ILE A O 1
ATOM 1606 N N . LEU A 1 215 ? -3.214 -7.379 -3.252 1.00 98.81 215 LEU A N 1
ATOM 1607 C CA . LEU A 1 215 ? -3.283 -7.649 -4.686 1.00 98.81 215 LEU A CA 1
ATOM 1608 C C . LEU A 1 215 ? -1.901 -7.410 -5.313 1.00 98.81 215 LEU A C 1
ATOM 1610 O O . LEU A 1 215 ? -1.508 -6.266 -5.549 1.00 98.81 215 LEU A O 1
ATOM 1614 N N . GLY A 1 216 ? -1.151 -8.483 -5.554 1.00 98.56 216 GLY A N 1
ATOM 1615 C CA . GLY A 1 216 ? 0.175 -8.464 -6.181 1.00 98.56 216 GLY A CA 1
ATOM 1616 C C . GLY A 1 216 ? 0.127 -8.734 -7.687 1.00 98.56 216 GLY A C 1
ATOM 1617 O O . GLY A 1 216 ? -0.857 -9.262 -8.201 1.00 98.56 216 GLY A O 1
ATOM 1618 N N . GLY A 1 217 ? 1.200 -8.393 -8.399 1.00 98.31 217 GLY A N 1
ATOM 1619 C CA . GLY A 1 217 ? 1.386 -8.751 -9.808 1.00 98.31 217 GLY A CA 1
ATOM 1620 C C . GLY A 1 217 ? 2.533 -9.742 -9.973 1.00 98.31 217 GLY A C 1
ATOM 1621 O O . GLY A 1 217 ? 3.556 -9.612 -9.307 1.00 98.31 217 GLY A O 1
ATOM 1622 N N . GLU A 1 218 ? 2.382 -10.738 -10.843 1.00 98.31 218 GLU A N 1
ATOM 1623 C CA . GLU A 1 218 ? 3.420 -11.753 -11.072 1.00 98.31 218 GLU A CA 1
ATOM 1624 C C . GLU A 1 218 ? 4.735 -11.153 -11.599 1.00 98.31 218 GLU A C 1
ATOM 1626 O O . GLU A 1 218 ? 5.816 -11.618 -11.238 1.00 98.31 218 GLU A O 1
ATOM 1631 N N . LEU A 1 219 ? 4.645 -10.090 -12.405 1.00 97.31 219 LEU A N 1
ATOM 1632 C CA . LEU A 1 219 ? 5.791 -9.389 -12.991 1.00 97.31 219 LEU A CA 1
ATOM 1633 C C . LEU A 1 219 ? 6.200 -8.141 -12.189 1.00 97.31 219 LEU A C 1
ATOM 1635 O O . LEU A 1 219 ? 7.025 -7.353 -12.649 1.00 97.31 219 LEU A O 1
ATOM 1639 N N . ASP A 1 220 ? 5.623 -7.924 -11.004 1.00 97.38 220 ASP A N 1
ATOM 1640 C CA . ASP A 1 220 ? 5.963 -6.786 -10.152 1.00 97.38 220 ASP A CA 1
ATOM 1641 C C . ASP A 1 220 ? 7.327 -6.998 -9.478 1.00 97.38 220 ASP A C 1
ATOM 1643 O O . ASP A 1 220 ? 7.475 -7.807 -8.570 1.00 97.38 220 ASP A O 1
ATOM 1647 N N . THR A 1 221 ? 8.347 -6.240 -9.878 1.00 96.69 221 THR A N 1
ATOM 1648 C CA . THR A 1 221 ? 9.685 -6.338 -9.274 1.00 96.69 221 THR A CA 1
ATOM 1649 C C . THR A 1 221 ? 9.845 -5.531 -7.980 1.00 96.69 221 THR A C 1
ATOM 1651 O O . THR A 1 221 ? 10.871 -5.657 -7.315 1.00 96.69 221 THR A O 1
ATOM 1654 N N . ILE A 1 222 ? 8.877 -4.681 -7.624 1.00 97.12 222 ILE A N 1
ATOM 1655 C CA . ILE A 1 222 ? 8.856 -3.896 -6.377 1.00 97.12 222 ILE A CA 1
ATOM 1656 C C . ILE A 1 222 ? 8.273 -4.731 -5.243 1.00 97.12 222 ILE A C 1
ATOM 1658 O O . ILE A 1 222 ? 8.828 -4.760 -4.145 1.00 97.12 222 ILE A O 1
ATOM 1662 N N . SER A 1 223 ? 7.166 -5.418 -5.527 1.00 97.12 223 SER A N 1
ATOM 1663 C CA . SER A 1 223 ? 6.524 -6.367 -4.621 1.00 97.12 223 SER A CA 1
ATOM 1664 C C . SER A 1 223 ? 6.402 -7.747 -5.274 1.00 97.12 223 SER A C 1
ATOM 1666 O O . SER A 1 223 ? 5.298 -8.186 -5.595 1.00 97.12 223 SER A O 1
ATOM 1668 N N . PRO A 1 224 ? 7.537 -8.440 -5.499 1.00 97.94 224 PRO A N 1
ATOM 1669 C CA . PRO A 1 224 ? 7.530 -9.712 -6.209 1.00 97.94 224 PRO A CA 1
ATOM 1670 C C . PRO A 1 224 ? 6.725 -10.774 -5.457 1.00 97.94 224 PRO A C 1
ATOM 1672 O O . PRO A 1 224 ? 6.621 -10.695 -4.227 1.00 97.94 224 PRO A O 1
ATOM 1675 N N . PRO A 1 225 ? 6.218 -11.812 -6.151 1.00 98.44 225 PRO A N 1
ATOM 1676 C CA . PRO A 1 225 ? 5.462 -12.908 -5.544 1.00 98.44 225 PRO A CA 1
ATOM 1677 C C . PRO A 1 225 ? 6.076 -13.463 -4.256 1.00 98.44 225 PRO A C 1
ATOM 1679 O O . PRO A 1 225 ? 5.367 -13.730 -3.292 1.00 98.44 225 PRO A O 1
ATOM 1682 N N . GLN A 1 226 ? 7.407 -13.575 -4.200 1.00 98.31 226 GLN A N 1
ATOM 1683 C CA . GLN A 1 226 ? 8.109 -14.054 -3.010 1.00 98.31 226 GLN A CA 1
ATOM 1684 C C . GLN A 1 226 ? 7.897 -13.137 -1.799 1.00 98.31 226 GLN A C 1
ATOM 1686 O O . GLN A 1 226 ? 7.678 -13.641 -0.702 1.00 98.31 226 GLN A O 1
ATOM 1691 N N . LEU A 1 227 ? 7.931 -11.812 -1.980 1.00 98.44 227 LEU A N 1
ATOM 1692 C CA . LEU A 1 227 ? 7.625 -10.870 -0.903 1.00 98.44 227 LEU A CA 1
ATOM 1693 C C . LEU A 1 227 ? 6.144 -10.956 -0.524 1.00 98.44 227 LEU A C 1
ATOM 1695 O O . LEU A 1 227 ? 5.835 -11.003 0.659 1.00 98.44 227 LEU A O 1
ATOM 1699 N N . ILE A 1 228 ? 5.239 -11.023 -1.504 1.00 98.62 228 ILE A N 1
ATOM 1700 C CA . ILE A 1 228 ? 3.793 -11.125 -1.256 1.00 98.62 228 ILE A CA 1
ATOM 1701 C C . ILE A 1 228 ? 3.454 -12.353 -0.397 1.00 98.62 228 ILE A C 1
ATOM 1703 O O . ILE A 1 228 ? 2.734 -12.214 0.588 1.00 98.62 228 ILE A O 1
ATOM 1707 N N . HIS A 1 229 ? 4.042 -13.517 -0.686 1.00 98.50 229 HIS A N 1
ATOM 1708 C CA . HIS A 1 229 ? 3.882 -14.708 0.154 1.00 98.50 229 HIS A CA 1
ATOM 1709 C C . HIS A 1 229 ? 4.493 -14.544 1.552 1.00 98.50 229 HIS A C 1
ATOM 1711 O O . HIS A 1 229 ? 3.909 -14.995 2.527 1.00 98.50 229 HIS A O 1
ATOM 1717 N N . GLN A 1 230 ? 5.618 -13.836 1.700 1.00 98.44 230 GLN A N 1
ATOM 1718 C CA . GLN A 1 230 ? 6.153 -13.526 3.035 1.00 98.44 230 GLN A CA 1
ATOM 1719 C C . GLN A 1 230 ? 5.221 -12.610 3.846 1.00 98.44 230 GLN A C 1
ATOM 1721 O O . GLN A 1 230 ? 5.159 -12.731 5.071 1.00 98.44 230 GLN A O 1
ATOM 1726 N N . LEU A 1 231 ? 4.509 -11.683 3.189 1.00 98.50 231 LEU A N 1
ATOM 1727 C CA . LEU A 1 231 ? 3.477 -10.875 3.846 1.00 98.50 231 LEU A CA 1
ATOM 1728 C C . LEU A 1 231 ? 2.297 -11.756 4.284 1.00 98.50 231 LEU A C 1
ATOM 1730 O O . LEU A 1 231 ? 1.828 -11.613 5.412 1.00 98.50 231 LEU A O 1
ATOM 1734 N N . GLU A 1 232 ? 1.858 -12.675 3.420 1.00 98.12 232 GLU A N 1
ATOM 1735 C CA . GLU A 1 232 ? 0.811 -13.665 3.709 1.00 98.12 232 GLU A CA 1
ATOM 1736 C C . GLU A 1 232 ? 1.173 -14.527 4.926 1.00 98.12 232 GLU A C 1
ATOM 1738 O O . GLU A 1 232 ? 0.435 -14.538 5.909 1.00 98.12 232 GLU A O 1
ATOM 1743 N N . ASP A 1 233 ? 2.371 -15.120 4.936 1.00 97.94 233 ASP A N 1
ATOM 1744 C CA . ASP A 1 233 ? 2.878 -15.924 6.053 1.00 97.94 233 ASP A CA 1
ATOM 1745 C C . ASP A 1 233 ? 2.867 -15.136 7.376 1.00 97.94 233 ASP A C 1
ATOM 1747 O O . ASP A 1 233 ? 2.533 -15.665 8.441 1.00 97.94 233 ASP A O 1
ATOM 1751 N N . ALA A 1 234 ? 3.229 -13.849 7.341 1.00 97.69 234 ALA A N 1
ATOM 1752 C CA . ALA A 1 234 ? 3.208 -12.992 8.523 1.00 97.69 234 ALA A CA 1
ATOM 1753 C C . ALA A 1 234 ? 1.780 -12.655 8.991 1.00 97.69 234 ALA A C 1
ATOM 1755 O O . ALA A 1 234 ? 1.546 -12.552 10.201 1.00 97.69 234 ALA A O 1
ATOM 1756 N N . LEU A 1 235 ? 0.823 -12.522 8.067 1.00 97.50 235 LEU A N 1
ATOM 1757 C CA . LEU A 1 235 ? -0.598 -12.356 8.380 1.00 97.50 235 LEU A CA 1
ATOM 1758 C C . LEU A 1 235 ? -1.211 -13.638 8.956 1.00 97.50 235 LEU A C 1
ATOM 1760 O O . LEU A 1 235 ? -1.982 -13.548 9.911 1.00 97.50 235 LEU A O 1
ATOM 1764 N N . ASP A 1 236 ? -0.810 -14.816 8.478 1.00 97.06 236 ASP A N 1
ATOM 1765 C CA . ASP A 1 236 ? -1.193 -16.111 9.056 1.00 97.06 236 ASP A CA 1
ATOM 1766 C C . ASP A 1 236 ? -0.756 -16.247 10.522 1.00 97.06 236 ASP A C 1
ATOM 1768 O O . ASP A 1 236 ? -1.482 -16.788 11.367 1.00 97.06 236 ASP A O 1
ATOM 1772 N N . GLN A 1 237 ? 0.415 -15.702 10.871 1.00 96.50 237 GLN A N 1
ATOM 1773 C CA . GLN A 1 237 ? 0.851 -15.630 12.270 1.00 96.50 237 GLN A CA 1
ATOM 1774 C C . GLN A 1 237 ? 0.053 -14.597 13.085 1.00 96.50 237 GLN A C 1
ATOM 1776 O O . GLN A 1 237 ? -0.101 -14.748 14.303 1.00 96.50 237 GLN A O 1
ATOM 1781 N N . ASN A 1 238 ? -0.508 -13.571 12.441 1.00 93.44 238 ASN A N 1
ATOM 1782 C CA . ASN A 1 238 ? -1.385 -12.580 13.060 1.00 93.44 238 ASN A CA 1
ATOM 1783 C C . ASN A 1 238 ? -2.849 -13.064 13.066 1.00 93.44 238 ASN A C 1
ATOM 1785 O O . ASN A 1 238 ? -3.727 -12.498 12.420 1.00 93.44 238 ASN A O 1
ATOM 1789 N N . LYS A 1 239 ? -3.137 -14.084 13.887 1.00 88.25 239 LYS A N 1
ATOM 1790 C CA . LYS A 1 239 ? -4.441 -14.788 13.999 1.00 88.25 239 LYS A CA 1
ATOM 1791 C C . LYS A 1 239 ? -5.680 -13.923 14.307 1.00 88.25 239 LYS A C 1
ATOM 1793 O O . LYS A 1 239 ? -6.770 -14.459 14.489 1.00 88.25 239 LYS A O 1
ATOM 1798 N N . ARG A 1 240 ? -5.524 -12.607 14.461 1.00 88.38 240 ARG A N 1
ATOM 1799 C CA . ARG A 1 240 ? -6.600 -11.653 14.770 1.00 88.38 240 ARG A CA 1
ATOM 1800 C C . ARG A 1 240 ? -7.217 -11.022 13.525 1.00 88.38 240 ARG A C 1
ATOM 1802 O O . ARG A 1 240 ? -8.302 -10.458 13.634 1.00 88.38 240 ARG A O 1
ATOM 1809 N N . VAL A 1 241 ? -6.539 -11.078 12.378 1.00 94.75 241 VAL A N 1
ATOM 1810 C CA . VAL A 1 241 ? -6.960 -10.361 11.171 1.00 94.75 241 VAL A CA 1
ATOM 1811 C C . VAL A 1 241 ? -7.331 -11.330 10.060 1.00 94.75 241 VAL A C 1
ATOM 1813 O O . VAL A 1 241 ? -6.630 -12.299 9.787 1.00 94.75 241 VAL A O 1
ATOM 1816 N N . HIS A 1 242 ? -8.465 -11.075 9.414 1.00 97.62 242 HIS A N 1
ATOM 1817 C CA . HIS A 1 242 ? -8.807 -11.784 8.187 1.00 97.62 242 HIS A CA 1
ATOM 1818 C C . HIS A 1 242 ? -7.973 -11.202 7.051 1.00 97.62 242 HIS A C 1
ATOM 1820 O O . HIS A 1 242 ? -7.880 -9.980 6.938 1.00 97.62 242 HIS A O 1
ATOM 1826 N N . HIS A 1 243 ? -7.439 -12.050 6.185 1.00 98.31 243 HIS A N 1
ATOM 1827 C CA . HIS A 1 243 ? -6.703 -11.585 5.023 1.00 98.31 243 HIS A CA 1
ATOM 1828 C C . HIS A 1 243 ? -7.066 -12.362 3.759 1.00 98.31 243 HIS A C 1
ATOM 1830 O O . HIS A 1 243 ? -7.641 -13.450 3.826 1.00 98.31 243 HIS A O 1
ATOM 1836 N N . LEU A 1 244 ? -6.777 -11.756 2.612 1.00 98.19 244 LEU A N 1
ATOM 1837 C CA . LEU A 1 244 ? -6.822 -12.388 1.300 1.00 98.19 244 LEU A CA 1
ATOM 1838 C C . LEU A 1 244 ? -5.624 -11.897 0.496 1.00 98.19 244 LEU A C 1
ATOM 1840 O O . LEU A 1 244 ? -5.385 -10.693 0.422 1.00 98.19 244 LEU A O 1
ATOM 1844 N N . VAL A 1 245 ? -4.900 -12.820 -0.123 1.00 98.44 245 VAL A N 1
ATOM 1845 C CA . VAL A 1 245 ? -3.793 -12.506 -1.023 1.00 98.44 245 VAL A CA 1
ATOM 1846 C C . VAL A 1 245 ? -4.108 -13.055 -2.405 1.00 98.44 245 VAL A C 1
ATOM 1848 O O . VAL A 1 245 ? -4.586 -14.180 -2.553 1.00 98.44 245 VAL A O 1
ATOM 1851 N N . LYS A 1 246 ? -3.870 -12.243 -3.435 1.00 98.69 246 LYS A N 1
ATOM 1852 C CA . LYS A 1 246 ? -4.040 -12.640 -4.831 1.00 98.69 246 LYS A CA 1
ATOM 1853 C C . LYS A 1 246 ? -2.926 -12.058 -5.680 1.00 98.69 246 LYS A C 1
ATOM 1855 O O . LYS A 1 246 ? -2.687 -10.854 -5.656 1.00 98.69 246 LYS A O 1
ATOM 1860 N N . ILE A 1 247 ? -2.274 -12.917 -6.455 1.00 98.75 247 ILE A N 1
ATOM 1861 C CA . ILE A 1 247 ? -1.257 -12.528 -7.431 1.00 98.75 247 ILE A CA 1
ATOM 1862 C C . ILE A 1 247 ? -1.870 -12.663 -8.821 1.00 98.75 247 ILE A C 1
ATOM 1864 O O . ILE A 1 247 ? -2.352 -13.734 -9.190 1.00 98.75 247 ILE A O 1
ATOM 1868 N N . PHE A 1 248 ? -1.884 -11.568 -9.575 1.00 98.62 248 PHE A N 1
ATOM 1869 C CA . PHE A 1 248 ? -2.404 -11.535 -10.936 1.00 98.62 248 PHE A CA 1
ATOM 1870 C C . PHE A 1 248 ? -1.322 -11.999 -11.925 1.00 98.62 248 PHE A C 1
ATOM 1872 O O . PHE A 1 248 ? -0.247 -11.388 -11.952 1.00 98.62 248 PHE A O 1
ATOM 1879 N N . PRO A 1 249 ? -1.584 -13.045 -12.735 1.00 98.06 249 PRO A N 1
ATOM 1880 C CA . PRO A 1 249 ? -0.655 -13.504 -13.768 1.00 98.06 249 PRO A CA 1
ATOM 1881 C C . PRO A 1 249 ? -0.316 -12.391 -14.756 1.00 98.06 249 PRO A C 1
ATOM 1883 O O . PRO A 1 249 ? -1.174 -11.554 -15.047 1.00 98.06 249 PRO A O 1
ATOM 1886 N N . ASP A 1 250 ? 0.924 -12.375 -15.250 1.00 97.31 250 ASP A N 1
ATOM 1887 C CA . ASP A 1 250 ? 1.437 -11.415 -16.244 1.00 97.31 250 ASP A CA 1
ATOM 1888 C C . ASP A 1 250 ? 1.241 -9.919 -15.892 1.00 97.31 250 ASP A C 1
ATOM 1890 O O . ASP A 1 250 ? 1.380 -9.037 -16.743 1.00 97.31 250 ASP A O 1
ATOM 1894 N N . ALA A 1 251 ? 0.907 -9.592 -14.640 1.00 97.69 251 ALA A N 1
ATOM 1895 C CA . ALA A 1 251 ? 0.613 -8.226 -14.225 1.00 97.69 251 ALA A CA 1
ATOM 1896 C C . ALA A 1 251 ? 1.887 -7.514 -13.728 1.00 97.69 251 ALA A C 1
ATOM 1898 O O . ALA A 1 251 ? 2.517 -7.999 -12.782 1.00 97.69 251 ALA A O 1
ATOM 1899 N N . PRO A 1 252 ? 2.275 -6.363 -14.315 1.00 96.88 252 PRO A N 1
ATOM 1900 C CA . PRO A 1 252 ? 3.411 -5.568 -13.852 1.00 96.88 252 PRO A CA 1
ATOM 1901 C C . PRO A 1 252 ? 3.019 -4.646 -12.690 1.00 96.88 252 PRO A C 1
ATOM 1903 O O . PRO A 1 252 ? 1.842 -4.483 -12.361 1.00 96.88 252 PRO A O 1
ATOM 1906 N N . HIS A 1 253 ? 3.992 -3.956 -12.099 1.00 97.38 253 HIS A N 1
ATOM 1907 C CA . HIS A 1 253 ? 3.697 -2.922 -11.111 1.00 97.38 253 HIS A CA 1
ATOM 1908 C C . HIS A 1 253 ? 2.786 -1.822 -11.694 1.00 97.38 253 HIS A C 1
ATOM 1910 O O . HIS A 1 253 ? 2.942 -1.392 -12.834 1.00 97.38 253 HIS A O 1
ATOM 1916 N N . GLY A 1 254 ? 1.826 -1.322 -10.908 1.00 97.12 254 GLY A N 1
ATOM 1917 C CA . GLY A 1 254 ? 0.851 -0.332 -11.383 1.00 97.12 254 GLY A CA 1
ATOM 1918 C C . GLY A 1 254 ? -0.336 -0.904 -12.163 1.00 97.12 254 GLY A C 1
ATOM 1919 O O . GLY A 1 254 ? -1.164 -0.120 -12.627 1.00 97.12 254 GLY A O 1
ATOM 1920 N N . PHE A 1 255 ? -0.460 -2.232 -12.292 1.00 97.75 255 PHE A N 1
ATOM 1921 C CA . PHE A 1 255 ? -1.538 -2.871 -13.056 1.00 97.75 255 PHE A CA 1
ATOM 1922 C C . PHE A 1 255 ? -2.951 -2.415 -12.657 1.00 97.75 255 PHE A C 1
ATOM 1924 O O . PHE A 1 255 ? -3.832 -2.380 -13.507 1.00 97.75 255 PHE A O 1
ATOM 1931 N N . ALA A 1 256 ? -3.192 -2.038 -11.397 1.00 98.00 256 ALA A N 1
ATOM 1932 C CA . ALA A 1 256 ? -4.539 -1.725 -10.920 1.00 98.00 256 ALA A CA 1
ATOM 1933 C C . ALA A 1 256 ? -4.964 -0.269 -11.197 1.00 98.00 256 ALA A C 1
ATOM 1935 O O . ALA A 1 256 ? -6.144 -0.011 -11.436 1.00 98.00 256 ALA A O 1
ATOM 1936 N N . CYS A 1 257 ? -4.027 0.689 -11.202 1.00 96.88 257 CYS A N 1
ATOM 1937 C CA . CYS A 1 257 ? -4.338 2.120 -11.365 1.00 96.88 257 CYS A CA 1
ATOM 1938 C C . CYS A 1 257 ? -3.743 2.776 -12.617 1.00 96.88 257 CYS A C 1
ATOM 1940 O O . CYS A 1 257 ? -4.227 3.828 -13.041 1.00 96.88 257 CYS A O 1
ATOM 1942 N N . ARG A 1 258 ? -2.723 2.167 -13.226 1.00 95.56 258 ARG A N 1
ATOM 1943 C CA . ARG A 1 258 ? -1.959 2.714 -14.356 1.00 95.56 258 ARG A CA 1
ATOM 1944 C C . ARG A 1 258 ? -1.917 1.769 -15.555 1.00 95.56 258 ARG A C 1
ATOM 1946 O O . ARG A 1 258 ? -1.033 1.886 -16.384 1.00 95.56 258 ARG A O 1
ATOM 1953 N N . TYR A 1 259 ? -2.863 0.845 -15.686 1.00 95.19 259 TYR A N 1
ATOM 1954 C CA . TYR A 1 259 ? -2.956 -0.042 -16.850 1.00 95.19 259 TYR A CA 1
ATOM 1955 C C . TYR A 1 259 ? -3.084 0.719 -18.180 1.00 95.19 259 TYR A C 1
ATOM 1957 O O . TYR A 1 259 ? -3.666 1.809 -18.258 1.00 95.19 259 TYR A O 1
ATOM 1965 N N . ASN A 1 260 ? -2.563 0.109 -19.246 1.00 93.88 260 ASN A N 1
ATOM 1966 C CA . ASN A 1 260 ? -2.753 0.591 -20.607 1.00 93.88 260 ASN A CA 1
ATOM 1967 C C . ASN A 1 260 ? -4.194 0.307 -21.068 1.00 93.88 260 ASN A C 1
ATOM 1969 O O . ASN A 1 260 ? -4.594 -0.845 -21.200 1.00 93.88 260 ASN A O 1
ATOM 1973 N N . ALA A 1 261 ? -4.965 1.359 -21.349 1.00 92.62 261 ALA A N 1
ATOM 1974 C CA . ALA A 1 261 ? -6.365 1.243 -21.756 1.00 92.62 261 ALA A CA 1
ATOM 1975 C C . ALA A 1 261 ? -6.567 0.645 -23.164 1.00 92.62 261 ALA A C 1
ATOM 1977 O O . ALA A 1 261 ? -7.693 0.296 -23.512 1.00 92.62 261 ALA A O 1
ATOM 1978 N N . THR A 1 262 ? -5.508 0.534 -23.976 1.00 94.19 262 THR A N 1
ATOM 1979 C CA . THR A 1 262 ? -5.568 -0.095 -25.308 1.00 94.19 262 THR A CA 1
ATOM 1980 C C . THR A 1 262 ? -5.239 -1.584 -25.292 1.00 94.19 262 THR A C 1
ATOM 1982 O O . THR A 1 262 ? -5.428 -2.247 -26.310 1.00 94.19 262 THR A O 1
ATOM 1985 N N . ASP A 1 263 ? -4.781 -2.114 -24.156 1.00 96.12 263 ASP A N 1
ATOM 1986 C CA . ASP A 1 263 ? -4.512 -3.534 -23.967 1.00 96.12 263 ASP A CA 1
ATOM 1987 C C . ASP A 1 263 ? -5.691 -4.202 -23.231 1.00 96.12 263 ASP A C 1
ATOM 1989 O O . ASP A 1 263 ? -5.882 -3.968 -22.032 1.00 96.12 263 ASP A O 1
ATOM 1993 N N . PRO A 1 264 ? -6.490 -5.051 -23.910 1.00 97.25 264 PRO A N 1
ATOM 1994 C CA . PRO A 1 264 ? -7.620 -5.736 -23.290 1.00 97.25 264 PRO A CA 1
ATOM 1995 C C . PRO A 1 264 ? -7.232 -6.602 -22.088 1.00 97.25 264 PRO A C 1
ATOM 1997 O O . PRO A 1 264 ? -8.041 -6.751 -21.170 1.00 97.25 264 PRO A O 1
ATOM 2000 N N . PHE A 1 265 ? -6.019 -7.167 -22.080 1.00 97.56 265 PHE A N 1
ATOM 2001 C CA . PHE A 1 265 ? -5.535 -7.959 -20.956 1.00 97.56 265 PHE A CA 1
ATOM 2002 C C . PHE A 1 265 ? -5.332 -7.068 -19.728 1.00 97.56 265 PHE A C 1
ATOM 2004 O O . PHE A 1 265 ? -5.949 -7.311 -18.691 1.00 97.56 265 PHE A O 1
ATOM 2011 N N . ALA A 1 266 ? -4.566 -5.981 -19.866 1.00 97.38 266 ALA A N 1
ATOM 2012 C CA . ALA A 1 266 ? -4.330 -5.033 -18.779 1.00 97.38 266 ALA A CA 1
ATOM 2013 C C . ALA A 1 266 ? -5.632 -4.412 -18.241 1.00 97.38 266 ALA A C 1
ATOM 2015 O O . ALA A 1 266 ? -5.794 -4.280 -17.027 1.00 97.38 266 ALA A O 1
ATOM 2016 N N . VAL A 1 267 ? -6.588 -4.082 -19.122 1.00 97.50 267 VAL A N 1
ATOM 2017 C CA . VAL A 1 267 ? -7.915 -3.585 -18.717 1.00 97.50 267 VAL A CA 1
ATOM 2018 C C . VAL A 1 267 ? -8.657 -4.625 -17.878 1.00 97.50 267 VAL A C 1
ATOM 2020 O O . VAL A 1 267 ? -9.126 -4.299 -16.789 1.00 97.50 267 VAL A O 1
ATOM 2023 N N . LYS A 1 268 ? -8.740 -5.876 -18.344 1.00 98.44 268 LYS A N 1
ATOM 2024 C CA . LYS A 1 268 ? -9.439 -6.947 -17.622 1.00 98.44 268 LYS A CA 1
ATOM 2025 C C . LYS A 1 268 ? -8.814 -7.195 -16.247 1.00 98.44 268 LYS A C 1
ATOM 2027 O O . LYS A 1 268 ? -9.540 -7.257 -15.259 1.00 98.44 268 LYS A O 1
ATOM 2032 N N . THR A 1 269 ? -7.487 -7.279 -16.183 1.00 98.44 269 THR A N 1
ATOM 2033 C CA . THR A 1 269 ? -6.732 -7.475 -14.938 1.00 98.44 269 THR A CA 1
ATOM 2034 C C . THR A 1 269 ? -7.003 -6.351 -13.936 1.00 98.44 269 THR A C 1
ATOM 2036 O O . THR A 1 269 ? -7.298 -6.612 -12.770 1.00 98.44 269 THR A O 1
ATOM 2039 N N . ALA A 1 270 ? -6.990 -5.092 -14.382 1.00 98.38 270 ALA A N 1
ATOM 2040 C CA . ALA A 1 270 ? -7.295 -3.952 -13.522 1.00 98.38 270 ALA A CA 1
ATOM 2041 C C . ALA A 1 270 ? -8.755 -3.927 -13.044 1.00 98.38 270 ALA A C 1
ATOM 2043 O O . ALA A 1 270 ? -9.046 -3.565 -11.901 1.00 98.38 270 ALA A O 1
ATOM 2044 N N . GLU A 1 271 ? -9.697 -4.296 -13.914 1.00 98.38 271 GLU A N 1
ATOM 2045 C CA . GLU A 1 271 ? -11.111 -4.358 -13.556 1.00 98.38 271 GLU A CA 1
ATOM 2046 C C . GLU A 1 271 ? -11.415 -5.477 -12.561 1.00 98.38 271 GLU A C 1
ATOM 2048 O O . GLU A 1 271 ? -12.240 -5.262 -11.671 1.00 98.38 271 GLU A O 1
ATOM 2053 N N . GLU A 1 272 ? -10.730 -6.614 -12.673 1.00 98.62 272 GLU A N 1
ATOM 2054 C CA . GLU A 1 272 ? -10.797 -7.718 -11.717 1.00 98.62 272 GLU A CA 1
ATOM 2055 C C . GLU A 1 272 ? -10.223 -7.311 -10.353 1.00 98.62 272 GLU A C 1
ATOM 2057 O O . GLU A 1 272 ? -10.905 -7.465 -9.344 1.00 98.62 272 GLU A O 1
ATOM 2062 N N . ALA A 1 273 ? -9.048 -6.674 -10.319 1.00 98.75 273 ALA A N 1
ATOM 2063 C CA . ALA A 1 273 ? -8.453 -6.155 -9.084 1.00 98.75 273 ALA A CA 1
ATOM 2064 C C . ALA A 1 273 ? -9.367 -5.154 -8.359 1.00 98.75 273 ALA A C 1
ATOM 2066 O O . ALA A 1 273 ? -9.567 -5.216 -7.147 1.00 98.75 273 ALA A O 1
ATOM 2067 N N . ARG A 1 274 ? -9.997 -4.247 -9.114 1.00 98.62 274 ARG A N 1
ATOM 2068 C CA . ARG A 1 274 ? -10.985 -3.310 -8.567 1.00 98.62 274 ARG A CA 1
ATOM 2069 C C . ARG A 1 274 ? -12.241 -4.026 -8.060 1.00 98.62 274 ARG A C 1
ATOM 2071 O O . ARG A 1 274 ? -12.829 -3.576 -7.079 1.00 98.62 274 ARG A O 1
ATOM 2078 N N . ALA A 1 275 ? -12.684 -5.089 -8.733 1.00 98.69 275 ALA A N 1
ATOM 2079 C CA . ALA A 1 275 ? -13.840 -5.873 -8.305 1.00 98.69 275 ALA A CA 1
ATOM 2080 C C . ALA A 1 275 ? -13.565 -6.634 -6.998 1.00 98.69 275 ALA A C 1
ATOM 2082 O O . ALA A 1 275 ? -14.436 -6.652 -6.127 1.00 98.69 275 ALA A O 1
ATOM 2083 N N . ASP A 1 276 ? -12.360 -7.187 -6.836 1.00 98.62 276 ASP A N 1
ATOM 2084 C CA . ASP A 1 276 ? -11.906 -7.814 -5.590 1.00 98.62 276 ASP A CA 1
ATOM 2085 C C . ASP A 1 276 ? -11.898 -6.792 -4.438 1.00 98.62 276 ASP A C 1
ATOM 2087 O O . ASP A 1 276 ? -12.598 -6.995 -3.443 1.00 98.62 276 ASP A O 1
ATOM 2091 N N . MET A 1 277 ? -11.298 -5.610 -4.650 1.00 98.75 277 MET A N 1
ATOM 2092 C CA . MET A 1 277 ? -11.307 -4.508 -3.672 1.00 98.75 277 MET A CA 1
ATOM 2093 C C . MET A 1 277 ? -12.726 -4.113 -3.238 1.00 98.75 277 MET A C 1
ATOM 2095 O O . MET A 1 277 ? -13.008 -3.915 -2.054 1.00 98.75 277 MET A O 1
ATOM 2099 N N . VAL A 1 278 ? -13.641 -3.977 -4.199 1.00 98.38 278 VAL A N 1
ATOM 2100 C CA . VAL A 1 278 ? -15.045 -3.635 -3.929 1.00 98.38 278 VAL A CA 1
ATOM 2101 C C . VAL A 1 278 ? -15.719 -4.736 -3.118 1.00 98.38 278 VAL A C 1
ATOM 2103 O O . VAL A 1 278 ? -16.393 -4.439 -2.137 1.00 98.38 278 VAL A O 1
ATOM 2106 N N . LYS A 1 279 ? -15.501 -6.007 -3.463 1.00 98.12 279 LYS A N 1
ATOM 2107 C CA . LYS A 1 279 ? -16.033 -7.146 -2.707 1.00 98.12 279 LYS A CA 1
ATOM 2108 C C . LYS A 1 279 ? -15.485 -7.186 -1.277 1.00 98.12 279 LYS A C 1
ATOM 2110 O O . LYS A 1 279 ? -16.234 -7.497 -0.349 1.00 98.12 279 LYS A O 1
ATOM 2115 N N . TRP A 1 280 ? -14.208 -6.857 -1.088 1.00 98.31 280 TRP A N 1
ATOM 2116 C CA . TRP A 1 280 ? -13.588 -6.766 0.231 1.00 98.31 280 TRP A CA 1
ATOM 2117 C C . TRP A 1 280 ? -14.245 -5.680 1.085 1.00 98.31 280 TRP A C 1
ATOM 2119 O O . TRP A 1 280 ? -14.688 -5.942 2.207 1.00 98.31 280 TRP A O 1
ATOM 2129 N N . PHE A 1 281 ? -14.371 -4.467 0.543 1.00 97.75 281 PHE A N 1
ATOM 2130 C CA . PHE A 1 281 ? -14.999 -3.365 1.263 1.00 97.75 281 PHE A CA 1
ATOM 2131 C C . PHE A 1 281 ? -16.483 -3.585 1.520 1.00 97.75 281 PHE A C 1
ATOM 2133 O O . PHE A 1 281 ? -16.941 -3.255 2.610 1.00 97.75 281 PHE A O 1
ATOM 2140 N N . ASP A 1 282 ? -17.229 -4.167 0.583 1.00 95.81 282 ASP A N 1
ATOM 2141 C CA . ASP A 1 282 ? -18.645 -4.449 0.809 1.00 95.81 282 ASP A CA 1
ATOM 2142 C C . ASP A 1 282 ? -18.819 -5.382 2.014 1.00 95.81 282 ASP A C 1
ATOM 2144 O O . ASP A 1 282 ? -19.534 -5.045 2.953 1.00 95.81 282 ASP A O 1
ATOM 2148 N N . LYS A 1 283 ? -18.026 -6.461 2.081 1.00 96.00 283 LYS A N 1
ATOM 2149 C CA . LYS A 1 283 ? -18.039 -7.418 3.196 1.00 96.00 283 LYS A CA 1
ATOM 2150 C C . LYS A 1 283 ? -17.678 -6.798 4.550 1.00 96.00 283 LYS A C 1
ATOM 2152 O O . LYS A 1 283 ? -18.295 -7.135 5.557 1.00 96.00 283 LYS A O 1
ATOM 2157 N N . TYR A 1 284 ? -16.634 -5.969 4.621 1.00 96.25 284 TYR A N 1
ATOM 2158 C CA . TYR A 1 284 ? -16.075 -5.530 5.911 1.00 96.25 284 TYR A CA 1
ATOM 2159 C C . TYR A 1 284 ? -16.517 -4.138 6.368 1.00 96.25 284 TYR A C 1
ATOM 2161 O O . TYR A 1 284 ? -16.376 -3.820 7.552 1.00 96.25 284 TYR A O 1
ATOM 2169 N N . LEU A 1 285 ? -17.059 -3.313 5.469 1.00 94.69 285 LEU A N 1
ATOM 2170 C CA . LEU A 1 285 ? -17.640 -2.013 5.817 1.00 94.69 285 LEU A CA 1
ATOM 2171 C C . LEU A 1 285 ? -19.145 -2.095 6.088 1.00 94.69 285 LEU A C 1
ATOM 2173 O O . LEU A 1 285 ? -19.758 -1.074 6.389 1.00 94.69 285 LEU A O 1
ATOM 2177 N N . GLU A 1 286 ? -19.757 -3.275 5.987 1.00 82.25 286 GLU A N 1
ATOM 2178 C CA . GLU A 1 286 ? -21.144 -3.482 6.391 1.00 82.25 286 GLU A CA 1
ATOM 2179 C C . GLU A 1 286 ? -21.388 -2.990 7.825 1.00 82.25 286 GLU A C 1
ATOM 2181 O O . GLU A 1 286 ? -20.751 -3.412 8.796 1.00 82.25 286 GLU A O 1
ATOM 2186 N N . ILE A 1 287 ? -22.355 -2.082 7.965 1.00 69.88 287 ILE A N 1
ATOM 2187 C CA . ILE A 1 287 ? -22.851 -1.677 9.273 1.00 69.88 287 ILE A CA 1
ATOM 2188 C C . ILE A 1 287 ? -23.760 -2.793 9.758 1.00 69.88 287 ILE A C 1
ATOM 2190 O O . ILE A 1 287 ? -24.833 -3.012 9.191 1.00 69.88 287 ILE A O 1
ATOM 2194 N N . MET A 1 288 ? -23.367 -3.460 10.842 1.00 58.31 288 MET A N 1
ATOM 2195 C CA . MET A 1 288 ? -24.298 -4.297 11.591 1.00 58.31 288 MET A CA 1
ATOM 2196 C C . MET A 1 288 ? -25.478 -3.415 12.008 1.00 58.31 288 MET A C 1
ATOM 2198 O O . MET A 1 288 ? -25.330 -2.542 12.868 1.00 58.31 288 MET A O 1
ATOM 2202 N N . LYS A 1 289 ? -26.636 -3.607 11.367 1.00 51.16 289 LYS A N 1
ATOM 2203 C CA . LYS A 1 289 ? -27.894 -3.012 11.817 1.00 51.16 289 LYS A CA 1
ATOM 2204 C C . LYS A 1 289 ? -28.116 -3.515 13.244 1.00 51.16 289 LYS A C 1
ATOM 2206 O O . LYS A 1 289 ? -28.292 -4.716 13.438 1.00 51.16 289 LYS A O 1
ATOM 2211 N N . ARG A 1 290 ? -27.983 -2.615 14.220 1.00 38.25 290 ARG A N 1
ATOM 2212 C CA . ARG A 1 290 ? -28.433 -2.871 15.590 1.00 38.25 290 ARG A CA 1
ATOM 2213 C C . ARG A 1 290 ? -29.948 -3.001 15.617 1.00 38.25 290 ARG A C 1
ATOM 2215 O O . ARG A 1 290 ? -30.595 -2.321 14.788 1.00 38.25 290 ARG A O 1
#

Foldseek 3Di:
DDDDDDDDDDDDDDDDDDDDDDDDDDDDDDDDDDDPPPDPDPDPPDDQLPPQDFPLPDDPPDAQFDFDDCQLYWTKTKHADLVQPQEEEEEEDRLQARSRPLNRVLQHVLCVLLNHIYIYTGLVRPDGDDPPPVDDPVNSVVVRQLLVSLVSCLSNLVSSVVSRRPAYEYEYAASGLVSNLNNQLDPSHQEYEYALYAPDALVSLLSGQHAYEYEAECAEPRCHPVRQVSNVVSVVVVVNYHYHYDYHYPAYRCLQRRFDPVDPVSVVSNVVSSVVVSVRCSVRSDDPDD

Secondary structure (DSSP, 8-state):
---------------------PPP--------------PPPPP-PPPGGGSS---TT---S--SSEEEEEETTEEEEEES-TTSTTEEEEEEP-TT-TT-HHHHHHHHHHHHHHTSEEEEE-TTTT------TTS-HHHHGGG--HHHHHHHHHHHHHHHHHTT--EEEEEEETHHHHHHHHHHTSSS-SEEEEES-SS--GGGGGT--S-EEEEEETT-SSS-HHHHHHHHHHHHH-TTS-EEEEEETT--TTTTTS--TT-HHHHHHHHHHHHHHHHHHHHHH-----

Sequence (290 aa):
MLVRCLLVVALAAVVAAAAGRLALAKENNGGRGRWQVYSPAPSPQKHPCLENPPNMTENTGGEAGDVVHGYGGLECYATGSRRSGGRAVILVSDYYGFRAPKLRKIADKVAYQLGCYVVVPDLLFGDPYTDDPARPFEEWIKTHSPVEAAEKTKPLIAALKKDGTSTVGVGGYCWGGKVAVELSKTEETKAVVISHPALVVVDDMKEVKCPIEILGGELDTISPPQLIHQLEDALDQNKRVHHLVKIFPDAPHGFACRYNATDPFAVKTAEEARADMVKWFDKYLEIMKR

Mean predicted aligned error: 9.27 Å

Radius of gyration: 22.06 Å; Cα contacts (8 Å, |Δi|>4): 527; chains: 1; bounding box: 70×47×76 Å

Solvent-accessible surface area (backbone atoms only — not comparable to full-atom values): 16472 Å² total; per-residue (Å²): 133,86,80,85,79,90,81,85,86,82,81,86,85,84,80,84,83,83,82,80,83,79,83,90,80,89,85,89,79,91,78,92,77,92,75,83,80,80,73,76,74,79,69,83,75,73,61,64,93,62,52,62,70,70,60,77,82,55,85,74,83,72,74,86,43,46,80,43,76,56,57,39,76,27,46,25,39,38,22,58,48,82,81,24,81,31,29,34,36,38,43,34,37,40,63,60,34,47,76,27,39,59,50,48,49,47,42,37,53,49,10,63,74,66,55,15,21,24,35,24,46,42,72,52,75,91,61,46,61,76,87,44,86,93,57,52,64,82,63,54,52,74,78,59,50,38,66,60,36,28,61,61,42,49,48,32,54,51,41,44,40,74,68,55,34,77,29,35,34,29,36,9,29,26,48,13,13,29,18,28,50,56,40,25,51,39,90,78,34,48,27,34,31,26,36,35,37,31,93,70,56,51,73,56,34,66,51,46,62,31,35,40,36,41,39,35,15,58,56,9,85,80,38,29,57,71,55,51,49,47,36,49,57,32,33,66,73,30,82,84,38,58,72,48,78,47,68,39,78,87,23,40,48,43,34,65,65,36,45,51,86,89,38,71,65,41,42,50,54,18,53,49,51,51,48,50,49,48,54,52,46,54,70,54,46,58,74,80,80,125